Protein AF-A0A353M7I0-F1 (afdb_monomer_lite)

Sequence (257 aa):
MAKSFMKSRAAMRILASAVIVSSWLPSGAAWGVVIPPPGFFPLNQVAVPEPRPLYQYIKSKSAAIRLGKALFWEMQAGSDGIQACGSCHFSAGADNRLKNTLNPGGKAGDNVFGNNSIGAPGFAQFAPNYTLQPADFPFHERQEPVDLQSSLILRDTNDVVGSQGVRLSDFIDVVPGSRFDSVAPLPDPVFHVNGSSMRRVTGRNTPSVINAVFNFTNFWDGRANNNFNGVNPFGPLDQNARIWVNQAGTLVPAQIA

Foldseek 3Di:
DDDDDDDDDDDDDDDDDDDDPDDDDPPPPPPPPPPPDPPPDDPVPDDQDDDPPVCVPDVDPVVVVVVVVVQQPQLLVPQASPDHVCLALVDLGWRPFQFQFKDQLVVVVGQDFQDDPPPAATDPQGAGGDGDDPVCPPQWDFPDRVPPDPTDTNHHGPMEGFAFAAWDWAFDAQDPPDSHGDTGGDFDPRRDDPSHHDTDGDSYIGFHPVVVSVDQDRDPVQACHPADFPAGRNHVVPPPRWDWDDDPNDTDTDTDD

Radius of gyration: 30.82 Å; chains: 1; bounding box: 78×96×56 Å

Structure (mmCIF, N/CA/C/O backbone):
data_AF-A0A353M7I0-F1
#
_entry.id   AF-A0A353M7I0-F1
#
loop_
_atom_site.group_PDB
_atom_site.id
_atom_site.type_symbol
_atom_site.label_atom_id
_atom_site.label_alt_id
_atom_site.label_comp_id
_atom_site.label_asym_id
_atom_site.label_entity_id
_atom_site.label_seq_id
_atom_site.pdbx_PDB_ins_code
_atom_site.Cartn_x
_atom_site.Cartn_y
_atom_site.Cartn_z
_atom_site.occupancy
_atom_site.B_iso_or_equiv
_atom_site.auth_seq_id
_atom_site.auth_comp_id
_atom_site.auth_asym_id
_atom_site.auth_atom_id
_atom_site.pdbx_PDB_model_num
ATOM 1 N N . MET A 1 1 ? 44.976 78.291 -21.360 1.00 37.25 1 MET A N 1
ATOM 2 C CA . MET A 1 1 ? 44.245 79.548 -21.090 1.00 37.25 1 MET A CA 1
ATOM 3 C C . MET A 1 1 ? 42.805 79.338 -21.546 1.00 37.25 1 MET A C 1
ATOM 5 O O . MET A 1 1 ? 42.645 78.933 -22.685 1.00 37.25 1 MET A O 1
ATOM 9 N N . ALA A 1 2 ? 41.822 79.598 -20.667 1.00 36.00 2 ALA A N 1
ATOM 10 C CA . ALA A 1 2 ? 40.361 79.601 -20.907 1.00 36.00 2 ALA A CA 1
ATOM 11 C C . ALA A 1 2 ? 39.685 78.241 -21.230 1.00 36.00 2 ALA A C 1
ATOM 13 O O . ALA A 1 2 ? 40.232 77.454 -21.981 1.00 36.00 2 ALA A O 1
ATOM 14 N N . LYS A 1 3 ? 38.482 77.882 -20.753 1.00 32.56 3 LYS A N 1
ATOM 15 C CA . LYS A 1 3 ? 37.467 78.496 -19.869 1.00 32.56 3 LYS A CA 1
ATOM 16 C C . LYS A 1 3 ? 36.464 77.381 -19.469 1.00 32.56 3 LYS A C 1
ATOM 18 O O . LYS A 1 3 ? 36.049 76.621 -20.330 1.00 32.56 3 LYS A O 1
ATOM 23 N N . SER A 1 4 ? 36.105 77.331 -18.180 1.00 36.44 4 SER A N 1
ATOM 24 C CA . SER A 1 4 ? 34.742 77.286 -17.593 1.00 36.44 4 SER A CA 1
ATOM 25 C C . SER A 1 4 ? 33.588 76.640 -18.389 1.00 36.44 4 SER A C 1
ATOM 27 O O . SER A 1 4 ? 33.313 77.086 -19.493 1.00 36.44 4 SER A O 1
ATOM 29 N N . PHE A 1 5 ? 32.797 75.749 -17.766 1.00 34.94 5 PHE A N 1
ATOM 30 C CA . PHE A 1 5 ? 31.416 76.069 -17.351 1.00 34.94 5 PHE A CA 1
ATOM 31 C C . PHE A 1 5 ? 30.794 74.988 -16.442 1.00 34.94 5 PHE A C 1
ATOM 33 O O . PHE A 1 5 ? 31.009 73.790 -16.579 1.00 34.94 5 PHE A O 1
ATOM 40 N N . MET A 1 6 ? 30.021 75.494 -15.487 1.00 37.41 6 MET A N 1
ATOM 41 C CA . MET A 1 6 ? 29.353 74.877 -14.342 1.00 37.41 6 MET A CA 1
ATOM 42 C C . MET A 1 6 ? 27.860 74.644 -14.644 1.00 37.41 6 MET A C 1
ATOM 44 O O . MET A 1 6 ? 27.310 75.413 -15.426 1.00 37.41 6 MET A O 1
ATOM 48 N N . LYS A 1 7 ? 27.209 73.662 -13.987 1.00 35.72 7 LYS A N 1
ATOM 49 C CA . LYS A 1 7 ? 25.756 73.591 -13.641 1.00 35.72 7 LYS A CA 1
ATOM 50 C C . LYS A 1 7 ? 25.525 72.402 -12.672 1.00 35.72 7 LYS A C 1
ATOM 52 O O . LYS A 1 7 ? 25.722 71.260 -13.060 1.00 35.72 7 LYS A O 1
ATOM 57 N N . SER A 1 8 ? 25.487 72.628 -11.348 1.00 36.81 8 SER A N 1
ATOM 58 C CA . SER A 1 8 ? 24.307 72.862 -10.463 1.00 36.81 8 SER A CA 1
ATOM 59 C C . SER A 1 8 ? 23.431 71.609 -10.249 1.00 36.81 8 SER A C 1
ATOM 61 O O . SER A 1 8 ? 22.719 71.207 -11.158 1.00 36.81 8 SER A O 1
ATOM 63 N N . ARG A 1 9 ? 23.582 70.841 -9.156 1.00 42.50 9 ARG A N 1
ATOM 64 C CA . ARG A 1 9 ? 23.005 70.981 -7.788 1.00 42.50 9 ARG A CA 1
ATOM 65 C C . ARG A 1 9 ? 21.475 71.122 -7.715 1.00 42.50 9 ARG A C 1
ATOM 67 O O . ARG A 1 9 ? 20.953 72.191 -7.996 1.00 42.50 9 ARG A O 1
ATOM 74 N N . ALA A 1 10 ? 20.830 70.113 -7.126 1.00 35.44 10 ALA A N 1
ATOM 75 C CA . ALA A 1 10 ? 19.698 70.284 -6.214 1.00 35.44 10 ALA A CA 1
ATOM 76 C C . ALA A 1 10 ? 19.686 69.123 -5.201 1.00 35.44 10 ALA A C 1
ATOM 78 O O . ALA A 1 10 ? 19.403 67.981 -5.547 1.00 35.44 10 ALA A O 1
ATOM 79 N N . ALA A 1 11 ? 20.046 69.423 -3.953 1.00 39.69 11 ALA A N 1
ATOM 80 C CA . ALA A 1 11 ? 19.838 68.566 -2.793 1.00 39.69 11 ALA A CA 1
ATOM 81 C C . ALA A 1 11 ? 18.740 69.232 -1.961 1.00 39.69 11 ALA A C 1
ATOM 83 O O . ALA A 1 11 ? 18.914 70.377 -1.543 1.00 39.69 11 ALA A O 1
ATOM 84 N N . MET A 1 12 ? 17.619 68.545 -1.747 1.00 30.81 12 MET A N 1
ATOM 85 C CA . MET A 1 12 ? 16.514 69.056 -0.941 1.00 30.81 12 MET A CA 1
ATOM 86 C C . MET A 1 12 ? 16.502 68.323 0.400 1.00 30.81 12 MET A C 1
ATOM 88 O O . MET A 1 12 ? 16.205 67.135 0.476 1.00 30.81 12 MET A O 1
ATOM 92 N N . ARG A 1 13 ? 16.888 69.047 1.454 1.00 35.72 13 ARG A N 1
ATOM 93 C CA . ARG A 1 13 ? 16.692 68.671 2.856 1.00 35.72 13 ARG A CA 1
ATOM 94 C C . ARG A 1 13 ? 15.398 69.327 3.325 1.00 35.72 13 ARG A C 1
ATOM 96 O O . ARG A 1 13 ? 15.292 70.547 3.243 1.00 35.72 13 ARG A O 1
ATOM 103 N N . ILE A 1 14 ? 14.458 68.543 3.843 1.00 37.22 14 ILE A N 1
ATOM 104 C CA . ILE A 1 14 ? 13.322 69.054 4.615 1.00 37.22 14 ILE A CA 1
ATOM 105 C C . ILE A 1 14 ? 13.395 68.424 6.006 1.00 37.22 14 ILE A C 1
ATOM 107 O O . ILE A 1 14 ? 13.419 67.205 6.153 1.00 37.22 14 ILE A O 1
ATOM 111 N N . LEU A 1 15 ? 13.497 69.300 7.003 1.00 38.09 15 LEU A N 1
ATOM 112 C CA . LEU A 1 15 ? 13.389 69.025 8.431 1.00 38.09 15 LEU A CA 1
ATOM 113 C C . LEU A 1 15 ? 11.911 68.828 8.788 1.00 38.09 15 LEU A C 1
ATOM 115 O O . LEU A 1 15 ? 11.091 69.679 8.452 1.00 38.09 15 LEU A O 1
ATOM 119 N N . ALA A 1 16 ? 11.592 67.767 9.524 1.00 33.16 16 ALA A N 1
ATOM 120 C CA . ALA A 1 16 ? 10.346 67.668 10.274 1.00 33.16 16 ALA A CA 1
ATOM 121 C C . ALA A 1 16 ? 10.681 67.352 11.737 1.00 33.16 16 ALA A C 1
ATOM 123 O O . ALA A 1 16 ? 11.345 66.364 12.049 1.00 33.16 16 ALA A O 1
ATOM 124 N N . SER A 1 17 ? 10.272 68.269 12.604 1.00 35.59 17 SER A N 1
ATOM 125 C CA . SER A 1 17 ? 10.498 68.308 14.044 1.00 35.59 17 SER A CA 1
ATOM 126 C C . SER A 1 17 ? 9.792 67.155 14.763 1.00 35.59 17 SER A C 1
ATOM 128 O O . SER A 1 17 ? 8.591 66.963 14.592 1.00 35.59 17 SER A O 1
ATOM 130 N N . ALA A 1 18 ? 10.514 66.423 15.614 1.00 35.94 18 ALA A N 1
ATOM 131 C CA . ALA A 1 18 ? 9.932 65.440 16.523 1.00 35.94 18 ALA A CA 1
ATOM 132 C C . ALA A 1 18 ? 9.562 66.116 17.853 1.00 35.94 18 ALA A C 1
ATOM 134 O O . ALA A 1 18 ? 10.436 66.507 18.625 1.00 35.94 18 ALA A O 1
ATOM 135 N N . VAL A 1 19 ? 8.263 66.246 18.123 1.00 37.53 19 VAL A N 1
ATOM 136 C CA . VAL A 1 19 ? 7.739 66.514 19.468 1.00 37.53 19 VAL A CA 1
ATOM 137 C C . VAL A 1 19 ? 7.628 65.166 20.176 1.00 37.53 19 VAL A C 1
ATOM 139 O O . VAL A 1 19 ? 6.799 64.336 19.810 1.00 37.53 19 VAL A O 1
ATOM 142 N N . ILE A 1 20 ? 8.488 64.924 21.164 1.00 39.41 20 ILE A N 1
ATOM 143 C CA . ILE A 1 20 ? 8.418 63.736 22.019 1.00 39.41 20 ILE A CA 1
ATOM 144 C C . ILE A 1 20 ? 7.419 64.036 23.138 1.00 39.41 20 ILE A C 1
ATOM 146 O O . ILE A 1 20 ? 7.732 64.764 24.077 1.00 39.41 20 ILE A O 1
ATOM 150 N N . VAL A 1 21 ? 6.216 63.469 23.046 1.00 40.00 21 VAL A N 1
ATOM 151 C CA . VAL A 1 21 ? 5.325 63.314 24.201 1.00 40.00 21 VAL A CA 1
ATOM 152 C C . VAL A 1 21 ? 5.690 61.987 24.858 1.00 40.00 21 VAL A C 1
ATOM 154 O O . VAL A 1 21 ? 5.400 60.917 24.328 1.00 40.00 21 VAL A O 1
ATOM 157 N N . SER A 1 22 ? 6.385 62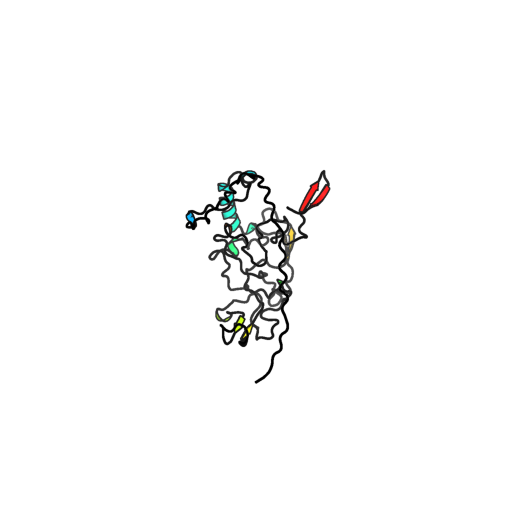.047 25.991 1.00 40.81 22 SER A N 1
ATOM 158 C CA . SER A 1 22 ? 6.755 60.881 26.793 1.00 40.81 22 SER A CA 1
ATOM 159 C C . SER A 1 22 ? 5.564 60.395 27.623 1.00 40.81 22 SER A C 1
ATOM 161 O O . SER A 1 22 ? 5.455 60.654 28.820 1.00 40.81 22 SER A O 1
ATOM 163 N N . SER A 1 23 ? 4.656 59.645 27.001 1.00 43.47 23 SER A N 1
ATOM 164 C CA . SER A 1 23 ? 3.742 58.788 27.756 1.00 43.47 23 SER A CA 1
ATOM 165 C C . SER A 1 23 ? 4.514 57.558 28.236 1.00 43.47 23 SER A C 1
ATOM 167 O O . SER A 1 23 ? 4.879 56.693 27.439 1.00 43.47 23 SER A O 1
ATOM 169 N N . TRP A 1 24 ? 4.784 57.504 29.540 1.00 44.84 24 TRP A N 1
ATOM 170 C CA . TRP A 1 24 ? 5.315 56.335 30.234 1.00 44.84 24 TRP A CA 1
ATOM 171 C C . TRP A 1 24 ? 4.352 55.152 30.067 1.00 44.84 24 TRP A C 1
ATOM 173 O O . TRP A 1 24 ? 3.367 55.032 30.790 1.00 44.84 24 TRP A O 1
ATOM 183 N N . LEU A 1 25 ? 4.637 54.270 29.113 1.00 45.75 25 LEU A N 1
ATOM 184 C CA . LEU A 1 25 ? 4.142 52.900 29.147 1.00 45.75 25 LEU A CA 1
ATOM 185 C C . LEU A 1 25 ? 5.098 52.127 30.062 1.00 45.75 25 LEU A C 1
ATOM 187 O O . LEU A 1 25 ? 6.295 52.096 29.760 1.00 45.75 25 LEU A O 1
ATOM 191 N N . PRO A 1 26 ? 4.640 51.537 31.181 1.00 44.44 26 PRO A N 1
ATOM 192 C CA . PRO A 1 26 ? 5.495 50.649 31.946 1.00 44.44 26 PRO A CA 1
ATOM 193 C C . PRO A 1 26 ? 5.936 49.531 31.008 1.00 44.44 26 PRO A C 1
ATOM 195 O O . PRO A 1 26 ? 5.113 48.882 30.360 1.00 44.44 26 PRO A O 1
ATOM 198 N N . SER A 1 27 ? 7.248 49.356 30.910 1.00 51.81 27 SER A N 1
ATOM 199 C CA . SER A 1 27 ? 7.908 48.273 30.202 1.00 51.81 27 SER A CA 1
ATOM 200 C C . SER A 1 27 ? 7.461 46.956 30.833 1.00 51.81 27 SER A C 1
ATOM 202 O O . SER A 1 27 ? 8.100 46.414 31.732 1.00 51.81 27 SER A O 1
ATOM 204 N N . GLY A 1 28 ? 6.317 46.448 30.381 1.00 47.09 28 GLY A N 1
ATOM 205 C CA . GLY A 1 28 ? 5.957 45.057 30.545 1.00 47.09 28 GLY A CA 1
ATOM 206 C C . GLY A 1 28 ? 7.020 44.271 29.806 1.00 47.09 28 GLY A C 1
ATOM 207 O O . GLY A 1 28 ? 7.015 44.218 28.578 1.00 47.09 28 GLY A O 1
ATOM 208 N N . ALA A 1 29 ? 7.981 43.732 30.550 1.00 49.56 29 ALA A N 1
ATOM 209 C CA . ALA A 1 29 ? 8.887 42.731 30.039 1.00 49.56 29 ALA A CA 1
ATOM 210 C C . ALA A 1 29 ? 8.016 41.588 29.511 1.00 49.56 29 ALA A C 1
ATOM 212 O O . ALA A 1 29 ? 7.496 40.777 30.277 1.00 49.56 29 ALA A O 1
ATOM 213 N N . ALA A 1 30 ? 7.812 41.552 28.197 1.00 49.75 30 ALA A N 1
ATOM 214 C CA . ALA A 1 30 ? 7.413 40.342 27.518 1.00 49.75 30 ALA A CA 1
ATOM 215 C C . ALA A 1 30 ? 8.603 39.394 27.669 1.00 49.75 30 ALA A C 1
ATOM 217 O O . ALA A 1 30 ? 9.508 39.363 26.837 1.00 49.75 30 ALA A O 1
ATOM 218 N N . TRP A 1 31 ? 8.638 38.670 28.787 1.00 50.06 31 TRP A N 1
ATOM 219 C CA . TRP A 1 31 ? 9.420 37.456 28.904 1.00 50.06 31 TRP A CA 1
ATOM 220 C C . TRP A 1 31 ? 8.818 36.506 27.876 1.00 50.06 31 TRP A C 1
ATOM 222 O O . TRP A 1 31 ? 7.890 35.754 28.167 1.00 50.06 31 TRP A O 1
ATOM 232 N N . GLY A 1 32 ? 9.294 36.597 26.633 1.00 47.50 32 GLY A N 1
ATOM 233 C CA . GLY A 1 32 ? 9.174 35.492 25.707 1.00 47.50 32 GLY A CA 1
ATOM 234 C C . GLY A 1 32 ? 9.760 34.309 26.452 1.00 47.50 32 GLY A C 1
ATOM 235 O O . GLY A 1 32 ? 10.950 34.314 26.767 1.00 47.50 32 GLY A O 1
ATOM 236 N N . VAL A 1 33 ? 8.907 33.363 26.844 1.00 47.22 33 VAL A N 1
ATOM 237 C CA . VAL A 1 33 ? 9.362 32.099 27.403 1.00 47.22 33 VAL A CA 1
ATOM 238 C C . VAL A 1 33 ? 10.263 31.518 26.328 1.00 47.22 33 VAL A C 1
ATOM 240 O O . VAL A 1 33 ? 9.787 31.054 25.294 1.00 47.22 33 VAL A O 1
ATOM 243 N N . VAL A 1 34 ? 11.574 31.615 26.538 1.00 51.72 34 VAL A N 1
ATOM 244 C CA . VAL A 1 34 ? 12.540 30.834 25.784 1.00 51.72 34 VAL A CA 1
ATOM 245 C C . VAL A 1 34 ? 12.242 29.411 26.215 1.00 51.72 34 VAL A C 1
ATOM 247 O O . VAL A 1 34 ? 12.711 28.968 27.259 1.00 51.72 34 VAL A O 1
ATOM 250 N N . ILE A 1 35 ? 11.359 28.733 25.482 1.00 54.12 35 ILE A N 1
ATOM 251 C CA . ILE A 1 35 ? 11.181 27.297 25.628 1.00 54.12 35 ILE A CA 1
ATOM 252 C C . ILE A 1 35 ? 12.532 26.738 25.184 1.00 54.12 35 ILE A C 1
ATOM 254 O O . ILE A 1 35 ? 12.865 26.884 24.002 1.00 54.12 35 ILE A O 1
ATOM 258 N N . PRO A 1 36 ? 13.362 26.205 26.101 1.00 55.69 36 PRO A N 1
ATOM 259 C CA . PRO A 1 36 ? 14.612 25.598 25.689 1.00 55.69 36 PRO A CA 1
ATOM 260 C C . PRO A 1 36 ? 14.271 24.539 24.637 1.00 55.69 36 PRO A C 1
ATOM 262 O O . PRO A 1 36 ? 13.246 23.860 24.789 1.00 55.69 36 PRO A O 1
ATOM 265 N N . PRO A 1 37 ? 15.066 24.413 23.558 1.00 61.00 37 PRO A N 1
ATOM 266 C CA . PRO A 1 37 ? 14.844 23.348 22.594 1.00 61.00 37 PRO A CA 1
ATOM 267 C C . PRO A 1 37 ? 14.702 22.037 23.376 1.00 61.00 37 PRO A C 1
ATOM 269 O O . PRO A 1 37 ? 15.471 21.833 24.325 1.00 61.00 37 PRO A O 1
ATOM 272 N N . PRO A 1 38 ? 13.697 21.197 23.059 1.00 66.88 38 PRO A N 1
ATOM 273 C CA . PRO A 1 38 ? 13.509 19.933 23.750 1.00 66.88 38 PRO A CA 1
ATOM 274 C C . PRO A 1 38 ? 14.857 19.226 23.838 1.00 66.88 38 PRO A C 1
ATOM 276 O O . PRO A 1 38 ? 15.535 19.072 22.822 1.00 66.88 38 PRO A O 1
ATOM 279 N N . GLY A 1 39 ? 15.281 18.874 25.053 1.00 68.38 39 GLY A N 1
ATOM 280 C CA . GLY A 1 39 ? 16.539 18.163 25.234 1.00 68.38 39 GLY A CA 1
ATOM 281 C C . GLY A 1 39 ? 16.549 16.920 24.345 1.00 68.38 39 GLY A C 1
ATOM 282 O O . GLY A 1 39 ? 15.541 16.217 24.247 1.00 68.38 39 GLY A O 1
ATOM 283 N N . PHE A 1 40 ? 17.669 16.654 23.675 1.00 74.69 40 PHE A N 1
ATOM 284 C CA . PHE A 1 40 ? 17.850 15.399 22.955 1.00 74.69 40 PHE A CA 1
ATOM 285 C C . PHE A 1 40 ? 17.995 14.276 23.984 1.00 74.69 40 PHE A C 1
ATOM 287 O O . PHE A 1 40 ? 19.089 13.991 24.466 1.00 74.69 40 PHE A O 1
ATOM 294 N N . PHE A 1 41 ? 16.874 13.671 24.364 1.00 83.38 41 PHE A N 1
ATOM 295 C CA . PHE A 1 41 ? 16.859 12.502 25.231 1.00 83.38 41 PHE A CA 1
ATOM 296 C C . PHE A 1 41 ? 16.947 11.226 24.388 1.00 83.38 41 PHE A C 1
ATOM 298 O O . PHE A 1 41 ? 16.377 11.172 23.293 1.00 83.38 41 PHE A O 1
ATOM 305 N N . PRO A 1 42 ? 17.630 10.175 24.876 1.00 86.75 42 PRO A N 1
ATOM 306 C CA . PRO A 1 42 ? 17.527 8.865 24.252 1.00 86.75 42 PRO A CA 1
ATOM 307 C C . PRO A 1 42 ? 16.062 8.410 24.262 1.00 86.75 42 PRO A C 1
ATOM 309 O O . PRO A 1 42 ? 15.304 8.725 25.178 1.00 86.75 42 PRO A O 1
ATOM 312 N N . LEU A 1 43 ? 15.652 7.655 23.241 1.00 84.19 43 LEU A N 1
ATOM 313 C CA . LEU A 1 43 ? 14.243 7.319 23.001 1.00 84.19 43 LEU A CA 1
ATOM 314 C C . LEU A 1 43 ? 13.551 6.639 24.197 1.00 84.19 43 LEU A C 1
ATOM 316 O O . LEU A 1 43 ? 12.362 6.838 24.416 1.00 84.19 43 LEU A O 1
ATOM 320 N N . ASN A 1 44 ? 14.292 5.878 25.006 1.00 86.75 44 ASN A N 1
ATOM 321 C CA . ASN A 1 44 ? 13.779 5.240 26.222 1.00 86.75 44 ASN A CA 1
ATOM 322 C C . ASN A 1 44 ? 13.414 6.225 27.350 1.00 86.75 44 ASN A C 1
ATOM 324 O O . ASN A 1 44 ? 12.773 5.819 28.316 1.00 86.75 44 ASN A O 1
ATOM 328 N N . GLN A 1 45 ? 13.831 7.487 27.246 1.00 89.12 45 GLN A N 1
ATOM 329 C CA . GLN A 1 45 ? 13.501 8.576 28.168 1.00 89.12 45 GLN A CA 1
ATOM 330 C C . GLN A 1 45 ? 12.463 9.545 27.582 1.00 89.12 45 GLN A C 1
ATOM 332 O O . GLN A 1 45 ? 11.983 10.430 28.289 1.00 89.12 45 GLN A O 1
ATOM 337 N N . VAL A 1 46 ? 12.088 9.388 26.308 1.00 86.31 46 VAL A N 1
ATOM 338 C CA . VAL A 1 46 ? 11.049 10.203 25.673 1.00 86.31 46 VAL A CA 1
ATOM 339 C C . VAL A 1 46 ? 9.680 9.619 26.017 1.00 86.31 46 VAL A C 1
ATOM 341 O O . VAL A 1 46 ? 9.392 8.455 25.738 1.00 86.31 46 VAL A O 1
ATOM 344 N N . ALA A 1 47 ? 8.811 10.434 26.617 1.00 87.62 47 ALA A N 1
ATOM 345 C CA . ALA A 1 47 ? 7.435 10.033 26.883 1.00 87.62 47 ALA A CA 1
ATOM 346 C C . ALA A 1 47 ? 6.686 9.779 25.564 1.00 87.62 47 ALA A C 1
ATOM 348 O O . ALA A 1 47 ? 6.729 10.598 24.647 1.00 87.62 47 ALA A O 1
ATOM 349 N N . VAL A 1 48 ? 5.972 8.655 25.481 1.00 88.25 48 VAL A N 1
ATOM 350 C CA . VAL A 1 48 ? 5.131 8.333 24.322 1.00 88.25 48 VAL A CA 1
ATOM 351 C C . VAL A 1 48 ? 3.934 9.293 24.288 1.00 88.25 48 VAL A C 1
ATOM 353 O O . VAL A 1 48 ? 3.199 9.347 25.278 1.00 88.25 48 VAL A O 1
ATOM 356 N N . PRO A 1 49 ? 3.705 10.032 23.186 1.00 87.50 49 PRO A N 1
ATOM 357 C CA . PRO A 1 49 ? 2.540 10.897 23.049 1.00 87.50 49 PRO A CA 1
ATOM 358 C C . PRO A 1 49 ? 1.229 10.115 23.196 1.00 87.50 49 PRO A C 1
ATOM 360 O O . PRO A 1 49 ? 1.059 9.046 22.612 1.00 87.50 49 PRO A O 1
ATOM 363 N N . GLU A 1 50 ? 0.286 10.668 23.957 1.00 86.56 50 GLU A N 1
ATOM 364 C CA . GLU A 1 50 ? -1.067 10.127 24.115 1.00 86.56 50 GLU A CA 1
ATOM 365 C C . GLU A 1 50 ? -2.098 11.119 23.564 1.00 86.56 50 GLU A C 1
ATOM 367 O O . GLU A 1 50 ? -1.969 12.325 23.808 1.00 86.56 50 GLU A O 1
ATOM 372 N N . PRO A 1 51 ? -3.148 10.649 22.864 1.00 81.69 51 PRO A N 1
ATOM 373 C CA . PRO A 1 51 ? -4.240 11.521 22.454 1.00 81.69 51 PRO A CA 1
ATOM 374 C C . PRO A 1 51 ? -4.995 12.037 23.690 1.00 81.69 51 PRO A C 1
ATOM 376 O O . PRO A 1 51 ? -5.165 11.329 24.681 1.00 81.69 51 PRO A O 1
ATOM 379 N N . ARG A 1 52 ? -5.487 13.276 23.662 1.00 80.44 52 ARG A N 1
ATOM 380 C CA . ARG A 1 52 ? -6.331 13.828 24.738 1.00 80.44 52 ARG A CA 1
ATOM 381 C C . ARG A 1 52 ? -7.785 13.919 24.253 1.00 80.44 52 ARG A C 1
ATOM 383 O O . ARG A 1 52 ? -7.971 14.375 23.129 1.00 80.44 52 ARG A O 1
ATOM 390 N N . PRO A 1 53 ? -8.801 13.545 25.060 1.00 85.88 53 PRO A N 1
ATOM 391 C CA . PRO A 1 53 ? -8.744 12.969 26.411 1.00 85.88 53 PRO A CA 1
ATOM 392 C C . PRO A 1 53 ? -8.847 11.422 26.411 1.00 85.88 53 PRO A C 1
ATOM 394 O O . PRO A 1 53 ? -9.920 10.875 26.653 1.00 85.88 53 PRO A O 1
ATOM 397 N N . LEU A 1 54 ? -7.742 10.688 26.189 1.00 85.81 54 LEU A N 1
ATOM 398 C CA . LEU A 1 54 ? -7.725 9.210 26.087 1.00 85.81 54 LEU A CA 1
ATOM 399 C C . LEU A 1 54 ? -8.562 8.483 27.157 1.00 85.81 54 LEU A C 1
ATOM 401 O O . LEU A 1 54 ? -9.330 7.579 26.833 1.00 85.81 54 LEU A O 1
ATOM 405 N N . TYR A 1 55 ? -8.442 8.887 28.424 1.00 90.00 55 TYR A N 1
ATOM 406 C CA . TYR A 1 55 ? -9.092 8.217 29.559 1.00 90.00 55 TYR A CA 1
ATOM 407 C C . TYR A 1 55 ? -10.604 8.457 29.666 1.00 90.00 55 TYR A C 1
ATOM 409 O O . TYR A 1 55 ? -11.264 7.792 30.459 1.00 90.00 55 TYR A O 1
ATOM 417 N N . GLN A 1 56 ? -11.170 9.349 28.849 1.00 91.94 56 GLN A N 1
ATOM 418 C CA . GLN A 1 56 ? -12.621 9.443 28.685 1.00 91.94 56 GLN A CA 1
ATOM 419 C C . GLN A 1 56 ? -13.178 8.221 27.939 1.00 91.94 56 GLN A C 1
ATOM 421 O O . GLN A 1 56 ? -14.303 7.800 28.195 1.00 91.94 56 GLN A O 1
ATOM 426 N N . TYR A 1 57 ? -12.383 7.641 27.036 1.00 88.88 57 TYR A N 1
ATOM 427 C CA . TYR A 1 57 ? -12.793 6.535 26.168 1.00 88.88 57 TYR A CA 1
ATOM 428 C C . TYR A 1 57 ? -12.157 5.200 26.573 1.00 88.88 57 TYR A C 1
ATOM 430 O O . TYR A 1 57 ? -12.744 4.139 26.371 1.00 88.88 57 TYR A O 1
ATOM 438 N N . ILE A 1 58 ? -10.961 5.235 27.170 1.00 92.50 58 ILE A N 1
ATOM 439 C CA . ILE A 1 58 ? -10.192 4.047 27.544 1.00 92.50 58 ILE A CA 1
ATOM 440 C C . ILE A 1 58 ? -10.148 3.896 29.065 1.00 92.50 58 ILE A C 1
ATOM 442 O O . ILE A 1 58 ? -9.367 4.548 29.754 1.00 92.50 58 ILE A O 1
ATOM 446 N N . LYS A 1 59 ? -10.942 2.949 29.582 1.00 94.06 59 LYS A N 1
ATOM 447 C CA . LYS A 1 59 ? -10.989 2.607 31.015 1.00 94.06 59 LYS A CA 1
ATOM 448 C C . LYS A 1 59 ? -9.676 2.017 31.541 1.00 94.06 59 LYS A C 1
ATOM 450 O O . LYS A 1 59 ? -9.296 2.267 32.678 1.00 94.06 59 LYS A O 1
ATOM 455 N N . SER A 1 60 ? -8.998 1.195 30.737 1.00 95.25 60 SER A N 1
ATOM 456 C CA . SER A 1 60 ? -7.734 0.553 31.109 1.00 95.25 60 SER A CA 1
ATOM 457 C C . SER A 1 60 ? -6.745 0.593 29.951 1.00 95.25 60 SER A C 1
ATOM 459 O O . SER A 1 60 ? -6.875 -0.142 28.970 1.00 95.25 60 SER A O 1
ATOM 461 N N . LYS A 1 61 ? -5.717 1.438 30.087 1.00 92.44 61 LYS A N 1
ATOM 462 C CA . LYS A 1 61 ? -4.639 1.557 29.098 1.00 92.44 61 LYS A CA 1
ATOM 463 C C . LYS A 1 61 ? -3.872 0.243 28.931 1.00 92.44 61 LYS A C 1
ATOM 465 O O . LYS A 1 61 ? -3.534 -0.135 27.814 1.00 92.44 61 LYS A O 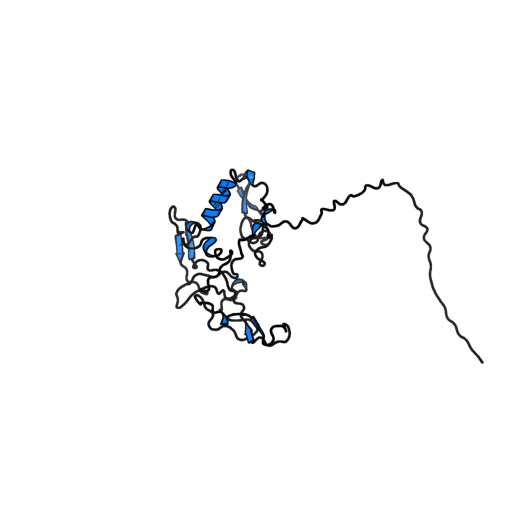1
ATOM 470 N N . SER A 1 62 ? -3.624 -0.484 30.019 1.00 95.44 62 SER A N 1
ATOM 471 C CA . SER A 1 62 ? -2.917 -1.769 29.962 1.00 95.44 62 SER A CA 1
ATOM 472 C C . SER A 1 62 ? -3.715 -2.830 29.197 1.00 95.44 62 SER A C 1
ATOM 474 O O . SER A 1 62 ? -3.136 -3.564 28.394 1.00 95.44 62 SER A O 1
ATOM 476 N N . ALA A 1 63 ? -5.039 -2.877 29.381 1.00 96.56 63 ALA A N 1
ATOM 477 C CA . ALA A 1 63 ? -5.910 -3.749 28.598 1.00 96.56 63 ALA A CA 1
ATOM 478 C C . ALA A 1 63 ? -5.934 -3.342 27.117 1.00 96.56 63 ALA A C 1
ATOM 480 O O . ALA A 1 63 ? -5.779 -4.205 26.257 1.00 96.56 63 ALA A O 1
ATOM 481 N N . ALA A 1 64 ? -6.034 -2.042 26.818 1.00 94.75 64 ALA A N 1
ATOM 482 C CA . ALA A 1 64 ? -5.998 -1.532 25.446 1.00 94.75 64 ALA A CA 1
ATOM 483 C C . ALA A 1 64 ? -4.682 -1.876 24.726 1.00 94.75 64 ALA A C 1
ATOM 485 O O . ALA A 1 64 ? -4.708 -2.318 23.581 1.00 94.75 64 ALA A O 1
ATOM 486 N N . ILE A 1 65 ? -3.534 -1.766 25.407 1.00 93.50 65 ILE A N 1
ATOM 487 C CA . ILE A 1 65 ? -2.233 -2.174 24.851 1.00 93.50 65 ILE A CA 1
ATOM 488 C C . ILE A 1 65 ? -2.218 -3.673 24.532 1.00 93.50 65 ILE A C 1
ATOM 490 O O . ILE A 1 65 ? -1.748 -4.072 23.468 1.00 93.50 65 ILE A O 1
ATOM 494 N N . ARG A 1 66 ? -2.716 -4.518 25.444 1.00 96.88 66 ARG A N 1
ATOM 495 C CA . ARG A 1 66 ? -2.781 -5.972 25.220 1.00 96.88 66 ARG A CA 1
ATOM 496 C C . ARG A 1 66 ? -3.686 -6.317 24.040 1.00 96.88 66 ARG A C 1
ATOM 498 O O . ARG A 1 66 ? -3.289 -7.119 23.202 1.00 96.88 66 ARG A O 1
ATOM 505 N N . LEU A 1 67 ? -4.855 -5.684 23.963 1.00 95.88 67 LEU A N 1
ATOM 506 C CA . LEU A 1 67 ? -5.791 -5.857 22.857 1.00 95.88 67 LEU A CA 1
ATOM 507 C C . LEU A 1 67 ? -5.170 -5.413 21.529 1.00 95.88 67 LEU A C 1
ATOM 509 O O . LEU A 1 67 ? -5.206 -6.169 20.569 1.00 95.88 67 LEU A O 1
ATOM 513 N N . GLY A 1 68 ? -4.531 -4.241 21.484 1.00 94.38 68 GLY A N 1
ATOM 514 C CA . GLY A 1 68 ? -3.868 -3.743 20.278 1.00 94.38 68 GLY A CA 1
ATOM 515 C C . GLY A 1 68 ? -2.770 -4.681 19.773 1.00 94.38 68 GLY A C 1
ATOM 516 O O . GLY A 1 68 ? -2.685 -4.937 18.576 1.00 94.38 68 GLY A O 1
ATOM 517 N N . LYS A 1 69 ? -1.974 -5.268 20.679 1.00 94.31 69 LYS A N 1
ATOM 518 C CA . LYS A 1 69 ? -0.969 -6.283 20.318 1.00 94.31 69 LYS A CA 1
ATOM 519 C C . LYS A 1 69 ? -1.590 -7.549 19.725 1.00 94.31 69 LYS A C 1
ATOM 521 O O . LYS A 1 69 ? -1.002 -8.116 18.812 1.00 94.31 69 LYS A O 1
ATOM 526 N N . ALA A 1 70 ? -2.743 -7.983 20.236 1.00 95.31 70 ALA A N 1
ATOM 527 C CA . ALA A 1 70 ? -3.466 -9.126 19.684 1.00 95.31 70 ALA A CA 1
ATOM 528 C C . ALA A 1 70 ? -4.039 -8.795 18.295 1.00 95.31 70 ALA A C 1
ATOM 530 O O . ALA A 1 70 ? -3.746 -9.495 17.331 1.00 95.31 70 ALA A O 1
ATOM 531 N N . LEU A 1 71 ? -4.759 -7.673 18.176 1.00 95.44 71 LEU A N 1
ATOM 532 C CA . LEU A 1 71 ? -5.369 -7.224 16.920 1.00 95.44 71 LEU A CA 1
ATOM 533 C C . LEU A 1 71 ? -4.346 -6.978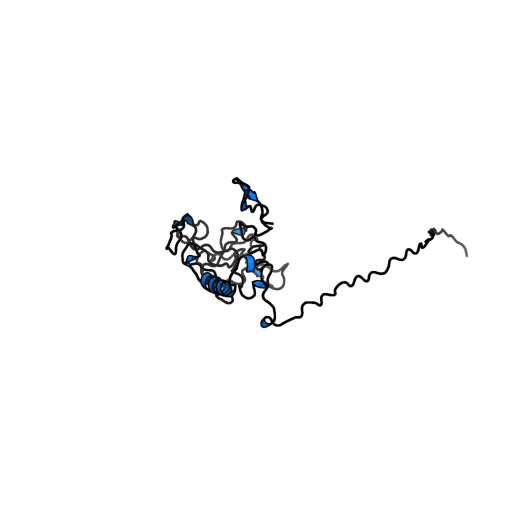 15.807 1.00 95.44 71 LEU A C 1
ATOM 535 O O . LEU A 1 71 ? -4.659 -7.177 14.640 1.00 95.44 71 LEU A O 1
ATOM 539 N N . PHE A 1 72 ? -3.113 -6.591 16.147 1.00 94.31 72 PHE A N 1
ATOM 540 C CA . PHE A 1 72 ? -2.058 -6.375 15.155 1.00 94.31 72 PHE A CA 1
ATOM 541 C C . PHE A 1 72 ? -1.781 -7.618 14.292 1.00 94.31 72 PHE A C 1
ATOM 543 O O . PHE A 1 72 ? -1.412 -7.485 13.126 1.00 94.31 72 PHE A O 1
ATOM 550 N N . TRP A 1 73 ? -1.981 -8.815 14.841 1.00 94.19 73 TRP A N 1
ATOM 551 C CA . TRP A 1 73 ? -1.756 -10.087 14.150 1.00 94.19 73 TRP A CA 1
ATOM 552 C C . TRP A 1 73 ? -3.054 -10.840 13.836 1.00 94.19 73 TRP A C 1
ATOM 554 O O . TRP A 1 73 ? -2.998 -11.963 13.339 1.00 94.19 73 TRP A O 1
ATOM 564 N N . GLU A 1 74 ? -4.214 -10.245 14.115 1.00 95.06 74 GLU A N 1
ATOM 565 C CA . GLU A 1 74 ? -5.502 -10.915 13.957 1.00 95.06 74 GLU A CA 1
ATOM 566 C C . GLU A 1 74 ? -5.976 -10.853 12.503 1.00 95.06 74 GLU A C 1
ATOM 568 O O . GLU A 1 74 ? -6.382 -9.803 12.006 1.00 95.06 74 GLU A O 1
ATOM 573 N N . MET A 1 75 ? -5.944 -11.995 11.817 1.00 93.44 75 MET A N 1
ATOM 574 C CA . MET A 1 75 ? -6.387 -12.098 10.424 1.00 93.44 75 MET A CA 1
ATOM 575 C C . MET A 1 75 ? -7.911 -12.048 10.285 1.00 93.44 75 MET A C 1
ATOM 577 O O . MET A 1 75 ? -8.396 -11.697 9.216 1.00 93.44 75 MET A O 1
ATOM 581 N N . GLN A 1 76 ? -8.668 -12.351 11.348 1.00 91.19 76 GLN A N 1
ATOM 582 C CA . GLN A 1 76 ? -10.134 -12.230 11.357 1.00 91.19 76 GLN A CA 1
ATOM 583 C C . GLN A 1 76 ? -10.618 -10.778 11.295 1.00 91.19 76 GLN A C 1
ATOM 585 O O . GLN A 1 76 ? -11.784 -10.538 11.008 1.00 91.19 76 GLN A O 1
ATOM 590 N N . ALA A 1 77 ? -9.742 -9.806 11.565 1.00 86.81 77 ALA A N 1
ATOM 591 C CA . ALA A 1 77 ? -10.058 -8.395 11.367 1.00 86.81 77 ALA A CA 1
ATOM 592 C C . ALA A 1 77 ? -10.001 -7.979 9.882 1.00 86.81 77 ALA A C 1
ATOM 594 O O . ALA A 1 77 ? -10.447 -6.885 9.541 1.00 86.81 77 ALA A O 1
ATOM 595 N N . GLY A 1 78 ? -9.431 -8.816 9.007 1.00 86.06 78 GLY A N 1
ATOM 596 C CA . GLY A 1 78 ? -9.428 -8.622 7.561 1.00 86.06 78 GLY A CA 1
ATOM 597 C C . GLY A 1 78 ? -10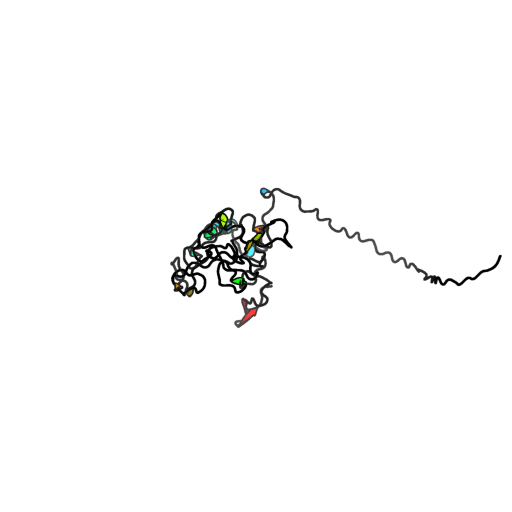.514 -9.451 6.874 1.00 86.06 78 GLY A C 1
ATOM 598 O O . GLY A 1 78 ? -10.772 -10.589 7.257 1.00 86.06 78 GLY A O 1
ATOM 599 N N . SER A 1 79 ? -11.092 -8.919 5.796 1.00 89.00 79 SER A N 1
ATOM 600 C CA . SER A 1 79 ? -12.214 -9.551 5.082 1.00 89.00 79 SER A CA 1
ATOM 601 C C . SER A 1 79 ? -11.915 -10.937 4.508 1.00 89.00 79 SER A C 1
ATOM 603 O O . SER A 1 79 ? -12.822 -11.743 4.317 1.00 89.00 79 SER A O 1
ATOM 605 N N . ASP A 1 80 ? -10.648 -11.232 4.207 1.00 91.56 80 ASP A N 1
ATOM 606 C CA . ASP A 1 80 ? -10.239 -12.488 3.576 1.00 91.56 80 ASP A CA 1
ATOM 607 C C . ASP A 1 80 ? -9.665 -13.516 4.558 1.00 91.56 80 ASP A C 1
ATOM 609 O O . ASP A 1 80 ? -9.227 -14.584 4.125 1.00 91.56 80 ASP A O 1
ATOM 613 N N . GLY A 1 81 ? -9.624 -13.207 5.858 1.00 91.94 81 GLY A N 1
ATOM 614 C CA . GLY A 1 81 ? -9.061 -14.092 6.873 1.00 91.94 81 GLY A CA 1
ATOM 615 C C . GLY A 1 81 ? -7.581 -14.428 6.661 1.00 91.94 81 GLY A C 1
ATOM 616 O O . GLY A 1 81 ? -7.142 -15.479 7.137 1.00 91.94 81 GLY A O 1
ATOM 617 N N . ILE A 1 82 ? -6.832 -13.616 5.899 1.00 92.12 82 ILE A N 1
ATOM 618 C CA . ILE A 1 82 ? -5.405 -13.813 5.577 1.00 92.12 82 ILE A CA 1
ATOM 619 C C . ILE A 1 82 ? -4.576 -12.557 5.882 1.00 92.12 82 ILE A C 1
ATOM 621 O O . ILE A 1 82 ? -3.436 -12.667 6.343 1.00 92.12 82 ILE A O 1
ATOM 625 N N . GLN A 1 83 ? -5.091 -11.359 5.591 1.00 90.94 83 GLN A N 1
ATOM 626 C CA . GLN A 1 83 ? -4.367 -10.117 5.873 1.00 90.94 83 GLN A CA 1
ATOM 627 C C . GLN A 1 83 ? -4.643 -9.623 7.298 1.00 90.94 83 GLN A C 1
ATOM 629 O O . GLN A 1 83 ? -5.788 -9.467 7.702 1.00 90.94 83 GLN A O 1
ATOM 634 N N . ALA A 1 84 ? -3.573 -9.322 8.026 1.00 93.25 84 ALA A N 1
ATOM 635 C CA . ALA A 1 84 ? -3.570 -8.564 9.273 1.00 93.25 84 ALA A CA 1
ATOM 636 C C . ALA A 1 84 ? -2.591 -7.385 9.135 1.00 93.25 84 ALA A C 1
ATOM 638 O O . ALA A 1 84 ? -1.816 -7.329 8.174 1.00 93.25 84 ALA A O 1
ATOM 639 N N . CYS A 1 85 ? -2.546 -6.477 10.116 1.00 92.62 85 CYS A N 1
ATOM 640 C CA . CYS A 1 85 ? -1.541 -5.404 10.136 1.00 92.62 85 CYS A CA 1
ATOM 641 C C . CYS A 1 85 ? -0.120 -5.991 10.035 1.00 92.62 85 CYS A C 1
ATOM 643 O O . CYS A 1 85 ? 0.695 -5.578 9.206 1.00 92.62 85 CYS A O 1
ATOM 645 N N . GLY A 1 86 ? 0.146 -7.035 10.821 1.00 93.19 86 GLY A N 1
ATOM 646 C CA . GLY A 1 86 ? 1.415 -7.748 10.834 1.00 93.19 86 GLY A CA 1
ATOM 647 C C . GLY A 1 86 ? 1.750 -8.479 9.533 1.00 93.19 86 GLY A C 1
ATOM 648 O O . GLY A 1 86 ? 2.925 -8.699 9.276 1.00 93.19 86 GLY A O 1
ATOM 649 N N . SER A 1 87 ? 0.787 -8.784 8.654 1.00 93.12 87 SER A N 1
ATOM 650 C CA . SER A 1 87 ? 1.077 -9.453 7.372 1.00 93.12 87 SER A CA 1
ATOM 651 C C . SER A 1 87 ? 1.950 -8.604 6.442 1.00 93.12 87 SER A C 1
ATOM 653 O O . SER A 1 87 ? 2.681 -9.152 5.619 1.00 93.12 87 SER A O 1
ATOM 655 N N . CYS A 1 88 ? 1.885 -7.275 6.578 1.00 94.00 88 CYS A N 1
ATOM 656 C CA . CYS A 1 88 ? 2.746 -6.346 5.845 1.00 94.00 88 CYS A CA 1
ATOM 657 C C . CYS A 1 88 ? 3.801 -5.702 6.758 1.00 94.00 88 CYS A C 1
ATOM 659 O O . CYS A 1 88 ? 4.907 -5.445 6.310 1.00 94.00 88 CYS A O 1
ATOM 661 N N . HIS A 1 89 ? 3.503 -5.464 8.038 1.00 93.25 89 HIS A N 1
ATOM 662 C CA . HIS A 1 89 ? 4.386 -4.735 8.960 1.00 93.25 89 HIS A CA 1
ATOM 663 C C . HIS A 1 89 ? 5.271 -5.638 9.846 1.00 93.25 89 HIS A C 1
ATOM 665 O O . HIS A 1 89 ? 5.477 -5.341 11.024 1.00 93.25 89 HIS A O 1
ATOM 671 N N . PHE A 1 90 ? 5.795 -6.752 9.327 1.00 89.38 90 PHE A N 1
ATOM 672 C CA . PHE A 1 90 ? 6.526 -7.735 10.146 1.00 89.38 90 PHE A CA 1
ATOM 673 C C . PHE A 1 90 ? 8.049 -7.560 10.154 1.00 89.38 90 PHE A C 1
ATOM 675 O O . PHE A 1 90 ? 8.688 -7.855 11.163 1.00 89.38 90 PHE A O 1
ATOM 682 N N . SER A 1 91 ? 8.655 -7.080 9.065 1.00 88.25 91 SER A N 1
ATOM 683 C CA . SER A 1 91 ? 10.114 -6.992 8.943 1.00 88.25 91 SER A CA 1
ATOM 684 C C . SER A 1 91 ? 10.579 -5.566 9.198 1.00 88.25 91 SER A C 1
ATOM 686 O O . SER A 1 91 ? 10.470 -4.710 8.324 1.00 88.25 91 SER A O 1
ATOM 688 N N . ALA A 1 92 ? 11.063 -5.288 10.413 1.00 85.88 92 ALA A N 1
ATOM 689 C CA . ALA A 1 92 ? 11.349 -3.920 10.871 1.00 85.88 92 ALA A CA 1
ATOM 690 C C . ALA A 1 92 ? 10.156 -2.959 10.658 1.00 85.88 92 ALA A C 1
ATOM 692 O O . ALA A 1 92 ? 10.322 -1.759 10.440 1.00 85.88 92 ALA A O 1
ATOM 693 N N . GLY A 1 93 ? 8.933 -3.499 10.709 1.00 85.88 93 GLY A N 1
ATOM 694 C CA . GLY A 1 93 ? 7.698 -2.761 10.470 1.00 85.88 93 GLY A CA 1
ATOM 695 C C . GLY A 1 93 ? 7.342 -2.523 9.000 1.00 85.88 93 GLY A C 1
ATOM 696 O O . GLY A 1 93 ? 6.337 -1.862 8.771 1.00 85.88 93 GLY A O 1
ATOM 697 N N . ALA A 1 94 ? 8.108 -3.036 8.035 1.00 90.00 94 ALA A N 1
ATOM 698 C CA . ALA A 1 94 ? 7.867 -2.892 6.599 1.00 90.00 94 ALA A CA 1
ATOM 699 C C . ALA A 1 94 ? 7.689 -4.256 5.908 1.00 90.00 94 ALA A C 1
ATOM 701 O O . ALA A 1 94 ? 7.946 -5.314 6.498 1.00 90.00 94 ALA A O 1
ATOM 702 N N . ASP A 1 95 ? 7.254 -4.214 4.648 1.00 94.38 95 ASP A N 1
ATOM 703 C CA . ASP A 1 95 ? 6.951 -5.402 3.858 1.00 94.38 95 ASP A CA 1
ATOM 704 C C . ASP A 1 95 ? 8.143 -5.769 2.975 1.00 94.38 95 ASP A C 1
ATOM 706 O O . ASP A 1 95 ? 8.440 -5.085 1.996 1.00 94.38 95 ASP A O 1
ATOM 710 N N . ASN A 1 96 ? 8.834 -6.852 3.328 1.00 93.12 96 ASN A N 1
ATOM 711 C CA . ASN A 1 96 ? 10.016 -7.332 2.611 1.00 93.12 96 ASN A CA 1
ATOM 712 C C . ASN A 1 96 ? 9.707 -8.462 1.611 1.00 93.12 96 ASN A C 1
ATOM 714 O O . ASN A 1 96 ? 10.626 -9.115 1.111 1.00 93.12 96 ASN A O 1
ATOM 718 N N . ARG A 1 97 ? 8.424 -8.734 1.332 1.00 95.12 97 ARG A N 1
ATOM 719 C CA . ARG A 1 97 ? 8.041 -9.750 0.347 1.00 95.12 97 ARG A CA 1
ATOM 720 C C . ARG A 1 97 ? 8.463 -9.297 -1.053 1.00 95.12 97 ARG A C 1
ATOM 722 O O . ARG A 1 97 ? 8.359 -8.129 -1.406 1.00 95.12 97 ARG A O 1
ATOM 729 N N . LEU A 1 98 ? 8.911 -10.249 -1.870 1.00 96.06 98 LEU A N 1
ATOM 730 C CA . LEU A 1 98 ? 9.413 -9.978 -3.228 1.00 96.06 98 LEU A CA 1
ATOM 731 C C . LEU A 1 98 ? 8.430 -10.371 -4.330 1.00 96.06 98 LEU A C 1
ATOM 733 O O . LEU A 1 98 ? 8.555 -9.925 -5.466 1.00 96.06 98 LEU A O 1
ATOM 737 N N . LYS A 1 99 ? 7.481 -11.251 -4.010 1.00 97.12 99 LYS A N 1
ATOM 738 C CA . LYS A 1 99 ? 6.531 -11.793 -4.977 1.00 97.12 99 LYS A CA 1
ATOM 739 C C . LYS A 1 99 ? 5.229 -11.017 -4.937 1.00 97.12 99 LYS A C 1
ATOM 741 O O . LYS A 1 99 ? 4.704 -10.777 -3.851 1.00 97.12 99 LYS A O 1
ATOM 746 N N . ASN A 1 100 ? 4.681 -10.706 -6.108 1.00 96.94 100 ASN A N 1
ATOM 747 C CA . ASN A 1 100 ? 3.424 -9.976 -6.253 1.00 96.94 100 ASN A CA 1
ATOM 748 C C . ASN A 1 100 ? 3.435 -8.642 -5.487 1.00 96.94 100 ASN A C 1
ATOM 750 O O . ASN A 1 100 ? 2.526 -8.371 -4.707 1.00 96.94 100 ASN A O 1
ATOM 754 N N . THR A 1 101 ? 4.489 -7.847 -5.651 1.00 96.81 101 THR A N 1
ATOM 755 C CA . THR A 1 101 ? 4.655 -6.561 -4.956 1.00 96.81 101 THR A CA 1
ATOM 756 C C . THR A 1 101 ? 4.778 -5.374 -5.902 1.00 96.81 101 THR A C 1
ATOM 758 O O . THR A 1 101 ? 5.063 -4.281 -5.443 1.00 96.81 101 THR A O 1
ATOM 761 N N . LEU A 1 102 ? 4.506 -5.533 -7.197 1.00 97.69 102 LEU A N 1
ATOM 762 C CA . LEU A 1 102 ? 4.474 -4.424 -8.154 1.00 97.69 102 LEU A CA 1
ATOM 763 C C . LEU A 1 102 ? 3.070 -3.817 -8.270 1.00 97.69 102 LEU A C 1
ATOM 765 O O . LEU A 1 102 ? 2.077 -4.544 -8.288 1.00 97.69 102 LEU A O 1
ATOM 769 N N . ASN A 1 103 ? 2.993 -2.492 -8.366 1.00 97.38 103 ASN A N 1
ATOM 770 C CA . ASN A 1 103 ? 1.794 -1.730 -8.715 1.00 97.38 103 ASN A CA 1
ATOM 771 C C . ASN A 1 103 ? 2.125 -0.821 -9.913 1.00 97.38 103 ASN A C 1
ATOM 773 O O . ASN A 1 103 ? 3.088 -0.067 -9.789 1.00 97.38 103 ASN A O 1
ATOM 777 N N . PRO A 1 104 ? 1.328 -0.817 -10.998 1.00 96.50 104 PRO A N 1
ATOM 778 C CA . PRO A 1 104 ? 1.653 -0.135 -12.257 1.00 96.50 104 PRO A CA 1
ATOM 779 C C . PRO A 1 104 ? 1.416 1.384 -12.219 1.00 96.50 104 PRO A C 1
ATOM 781 O O . PRO A 1 104 ? 1.071 2.003 -13.212 1.00 96.50 104 PRO A O 1
ATOM 784 N N . GLY A 1 105 ? 1.464 2.005 -11.038 1.00 90.44 105 GLY A N 1
ATOM 785 C CA . GLY A 1 105 ? 1.140 3.423 -10.899 1.00 90.44 105 GLY A CA 1
ATOM 786 C C . GLY A 1 105 ? -0.360 3.733 -10.988 1.00 90.44 105 GLY A C 1
ATOM 787 O O . GLY A 1 105 ? -0.727 4.856 -11.325 1.00 90.44 105 GLY A O 1
ATOM 788 N N . GLY A 1 106 ? -1.243 2.807 -10.591 1.00 86.69 106 GLY A N 1
ATOM 789 C CA . GLY A 1 106 ? -2.710 2.960 -10.696 1.00 86.69 106 GLY A CA 1
ATOM 790 C C . GLY A 1 106 ? -3.298 4.223 -10.057 1.00 86.69 106 GLY A C 1
ATOM 791 O O . GLY A 1 106 ? -4.350 4.701 -10.471 1.00 86.69 106 GLY A O 1
ATOM 792 N N . LYS A 1 107 ? -2.601 4.835 -9.090 1.00 83.00 107 LYS A N 1
ATOM 793 C CA . LYS A 1 107 ? -2.989 6.147 -8.537 1.00 83.00 107 LYS A CA 1
ATOM 794 C C . LYS A 1 107 ? -2.890 7.294 -9.549 1.00 83.00 107 LYS A C 1
ATOM 796 O O . LYS A 1 107 ? -3.616 8.271 -9.412 1.00 83.00 107 LYS A O 1
ATOM 801 N N . ALA A 1 108 ? -1.991 7.182 -10.521 1.00 86.50 108 ALA A N 1
ATOM 802 C CA . ALA A 1 108 ? -1.821 8.113 -11.630 1.00 86.50 108 ALA A CA 1
ATOM 803 C C . ALA A 1 108 ? -2.661 7.720 -12.863 1.00 86.50 108 ALA A C 1
ATOM 805 O O . ALA A 1 108 ? -2.542 8.355 -13.905 1.00 86.50 108 ALA A O 1
ATOM 806 N N . GLY A 1 109 ? -3.516 6.695 -12.746 1.00 90.94 109 GLY A N 1
ATOM 807 C CA . GLY A 1 109 ? -4.359 6.206 -13.839 1.00 90.94 109 GLY A CA 1
ATOM 808 C C . GLY A 1 109 ? -3.674 5.212 -14.778 1.00 90.94 109 GLY A C 1
ATOM 809 O O . GLY A 1 109 ? -4.273 4.844 -15.785 1.00 90.94 109 GLY A O 1
ATOM 810 N N . ASP A 1 110 ? -2.459 4.766 -14.456 1.00 94.94 110 ASP A N 1
ATOM 811 C CA . ASP A 1 110 ? -1.740 3.774 -15.251 1.00 94.94 110 ASP A CA 1
ATOM 812 C C . ASP A 1 110 ? -2.024 2.344 -14.773 1.00 94.94 110 ASP A C 1
ATOM 814 O O . ASP A 1 110 ? -2.056 2.045 -13.580 1.00 94.94 110 ASP A O 1
ATOM 818 N N . ASN A 1 111 ? -2.287 1.461 -15.728 1.00 95.50 111 ASN A N 1
ATOM 819 C CA . ASN A 1 111 ? -2.660 0.068 -15.504 1.00 95.50 111 ASN A CA 1
ATOM 820 C C . ASN A 1 111 ? -1.740 -0.902 -16.258 1.00 95.50 111 ASN A C 1
ATOM 822 O O . ASN A 1 111 ? -2.007 -2.104 -16.279 1.00 95.50 111 ASN A O 1
ATOM 826 N N . VAL A 1 112 ? -0.687 -0.395 -16.902 1.00 96.44 112 VAL A N 1
ATOM 827 C CA . VAL A 1 112 ? 0.293 -1.193 -17.638 1.00 96.44 112 VAL A CA 1
ATOM 828 C C . VAL A 1 112 ? 1.532 -1.344 -16.765 1.00 96.44 112 VAL A C 1
ATOM 830 O O . VAL A 1 112 ? 2.018 -0.372 -16.220 1.00 96.44 112 VAL A O 1
ATOM 833 N N . PHE A 1 113 ? 2.031 -2.565 -16.598 1.00 97.69 113 PHE A N 1
ATOM 834 C CA . PHE A 1 113 ? 3.214 -2.809 -15.771 1.00 97.69 113 PHE A CA 1
ATOM 835 C C . PHE A 1 113 ? 4.505 -2.543 -16.542 1.00 97.69 113 PHE A C 1
ATOM 837 O O . PHE A 1 113 ? 4.616 -2.882 -17.724 1.00 97.69 113 PHE A O 1
ATOM 844 N N . GLY A 1 114 ? 5.498 -1.995 -15.843 1.00 97.06 114 GLY A N 1
ATOM 845 C CA . GLY A 1 114 ? 6.866 -1.842 -16.331 1.00 97.06 114 GLY A CA 1
ATOM 846 C C . GLY A 1 114 ? 7.032 -0.803 -17.436 1.00 97.06 114 GLY A C 1
ATOM 847 O O . GLY A 1 114 ? 8.102 -0.728 -18.039 1.00 97.06 114 GLY A O 1
ATOM 848 N N . ASN A 1 115 ? 6.004 -0.015 -17.739 1.00 95.88 115 ASN A N 1
ATOM 849 C CA . ASN A 1 115 ? 6.085 1.078 -18.700 1.00 95.88 115 ASN A CA 1
ATOM 850 C C . ASN A 1 115 ? 6.559 2.370 -18.011 1.00 95.88 115 ASN A C 1
ATOM 852 O O . ASN A 1 115 ? 6.821 2.423 -16.809 1.00 95.88 115 ASN A O 1
ATOM 856 N N . ASN A 1 116 ? 6.703 3.419 -18.814 1.00 94.00 116 ASN A N 1
ATOM 857 C CA . ASN A 1 116 ? 6.900 4.786 -18.360 1.00 94.00 116 ASN A CA 1
ATOM 858 C C . ASN A 1 116 ? 6.315 5.757 -19.394 1.00 94.00 116 ASN A C 1
ATOM 860 O O . ASN A 1 116 ? 6.049 5.389 -20.539 1.00 94.00 116 ASN A O 1
ATOM 864 N N . SER A 1 117 ? 6.141 7.017 -18.995 1.00 91.81 117 SER A N 1
ATOM 865 C CA . SER A 1 117 ? 5.653 8.092 -19.877 1.00 91.81 117 SER A CA 1
ATOM 866 C C . SER A 1 117 ? 6.774 8.932 -20.505 1.00 91.81 117 SER A C 1
ATOM 868 O O . SER A 1 117 ? 6.490 9.939 -21.148 1.00 91.81 117 SER A O 1
ATOM 870 N N . ILE A 1 118 ? 8.043 8.563 -20.300 1.00 91.06 118 ILE A N 1
ATOM 871 C CA . ILE A 1 118 ? 9.207 9.390 -20.664 1.00 91.06 118 ILE A CA 1
ATOM 872 C C . ILE A 1 118 ? 10.017 8.832 -21.844 1.00 91.06 118 ILE A C 1
ATOM 874 O O . ILE A 1 118 ? 10.985 9.455 -22.270 1.00 91.06 118 ILE A O 1
ATOM 878 N N . GLY A 1 119 ? 9.622 7.677 -22.388 1.00 88.50 119 GLY A N 1
ATOM 879 C CA . GLY A 1 119 ? 10.222 7.079 -23.584 1.00 88.50 119 GLY A CA 1
ATOM 880 C C . GLY A 1 119 ? 11.546 6.345 -23.351 1.00 88.50 119 GLY A C 1
ATOM 881 O O . GLY A 1 119 ? 12.205 5.975 -24.321 1.00 88.50 119 GLY A O 1
ATOM 882 N N . ALA A 1 120 ? 11.940 6.117 -22.097 1.00 94.94 120 ALA A N 1
ATOM 883 C CA . ALA A 1 120 ? 13.084 5.270 -21.768 1.00 94.94 120 ALA A CA 1
ATOM 884 C C . ALA A 1 120 ? 12.702 3.777 -21.855 1.00 94.94 120 ALA A C 1
ATOM 886 O O . ALA A 1 120 ? 11.515 3.445 -21.782 1.00 94.94 120 ALA A O 1
ATOM 887 N N . PRO A 1 121 ? 13.669 2.850 -21.981 1.00 97.19 121 PRO A N 1
ATOM 888 C CA . PRO A 1 121 ? 13.389 1.422 -21.868 1.00 97.19 121 PRO A CA 1
ATOM 889 C C . PRO A 1 121 ? 12.681 1.079 -20.547 1.00 97.19 121 PRO A C 1
ATOM 891 O O . PRO A 1 121 ? 13.095 1.523 -19.480 1.00 97.19 121 PRO A O 1
ATOM 894 N N . GLY A 1 122 ? 11.603 0.302 -20.630 1.00 96.88 122 GLY A N 1
ATOM 895 C CA . GLY A 1 122 ? 10.856 -0.179 -19.468 1.00 96.88 122 GLY A CA 1
ATOM 896 C C . GLY A 1 122 ? 11.306 -1.557 -18.977 1.00 96.88 122 GLY A C 1
ATOM 897 O O . GLY A 1 122 ? 12.331 -2.095 -19.395 1.00 96.88 122 GLY A O 1
ATOM 898 N N . PHE A 1 123 ? 10.479 -2.160 -18.129 1.00 97.88 123 PHE A N 1
ATOM 899 C CA . PHE A 1 123 ? 10.654 -3.491 -17.555 1.00 97.88 123 PHE A CA 1
ATOM 900 C C . PHE A 1 123 ? 9.576 -4.433 -18.092 1.00 97.88 123 PHE A C 1
ATOM 902 O O . PHE A 1 123 ? 8.582 -4.708 -17.429 1.00 97.88 123 PHE A O 1
ATOM 909 N N . ALA A 1 124 ? 9.761 -4.945 -19.309 1.00 96.12 124 ALA A N 1
ATOM 910 C CA . ALA A 1 124 ? 8.758 -5.778 -19.985 1.00 96.12 124 ALA A CA 1
ATOM 911 C C . ALA A 1 124 ? 8.382 -7.068 -19.220 1.00 96.12 124 ALA A C 1
ATOM 913 O O . ALA A 1 124 ? 7.348 -7.672 -19.495 1.00 96.12 124 ALA A O 1
ATOM 914 N N . GLN A 1 125 ? 9.221 -7.505 -18.277 1.00 96.31 125 GLN A N 1
ATOM 915 C CA . GLN A 1 125 ? 8.964 -8.648 -17.403 1.00 96.31 125 GLN A CA 1
ATOM 916 C C . GLN A 1 125 ? 8.063 -8.328 -16.199 1.00 96.31 125 GLN A C 1
ATOM 918 O O . GLN A 1 125 ? 7.609 -9.255 -15.524 1.00 96.31 125 GLN A O 1
ATOM 923 N N . PHE A 1 126 ? 7.830 -7.048 -15.891 1.00 97.94 126 PHE A N 1
ATOM 924 C CA . PHE A 1 126 ? 6.985 -6.654 -14.769 1.00 97.94 126 PHE A CA 1
ATOM 925 C C . PHE A 1 126 ? 5.536 -7.028 -15.052 1.00 97.94 126 PHE A C 1
ATOM 927 O O . PHE A 1 126 ? 4.991 -6.780 -16.124 1.00 97.94 126 PHE A O 1
ATOM 934 N N . ALA A 1 127 ? 4.921 -7.679 -14.072 1.00 97.19 127 ALA A N 1
ATOM 935 C CA . ALA A 1 127 ? 3.573 -8.205 -14.171 1.00 97.19 127 ALA A CA 1
ATOM 936 C C . ALA A 1 127 ? 3.023 -8.510 -12.769 1.00 97.19 127 ALA A C 1
ATOM 938 O O . ALA A 1 127 ? 3.796 -8.667 -11.809 1.00 97.19 127 ALA A O 1
ATOM 939 N N . PRO A 1 128 ? 1.699 -8.702 -12.630 1.00 97.38 128 PRO A N 1
ATOM 940 C CA . PRO A 1 128 ? 1.135 -9.325 -11.443 1.00 97.38 128 PRO A CA 1
ATOM 941 C C . PRO A 1 128 ? 1.829 -10.664 -11.155 1.00 97.38 128 PRO A C 1
ATOM 943 O O . PRO A 1 128 ? 2.178 -11.417 -12.062 1.00 97.38 128 PRO A O 1
ATOM 946 N N . ASN A 1 129 ? 2.017 -10.988 -9.876 1.00 96.94 129 ASN A N 1
ATOM 947 C CA . ASN A 1 129 ? 2.677 -12.211 -9.407 1.00 96.94 129 ASN A CA 1
ATOM 948 C C . ASN A 1 129 ? 4.170 -12.376 -9.777 1.00 96.94 129 ASN A C 1
ATOM 950 O O . ASN A 1 129 ? 4.753 -13.413 -9.442 1.00 96.94 129 ASN A O 1
ATOM 954 N N . TYR A 1 130 ? 4.803 -11.372 -10.396 1.00 98.00 130 TYR A N 1
ATOM 955 C CA . TYR A 1 130 ? 6.251 -11.346 -10.625 1.00 98.00 130 TYR A CA 1
ATOM 956 C C . TYR A 1 130 ? 7.033 -11.407 -9.300 1.00 98.00 130 TYR A C 1
ATOM 958 O O . TYR A 1 130 ? 6.561 -10.919 -8.267 1.00 98.00 130 TYR A O 1
ATOM 966 N N . THR A 1 131 ? 8.217 -12.024 -9.325 1.00 98.25 131 THR A N 1
ATOM 967 C CA . THR A 1 131 ? 9.152 -12.067 -8.190 1.00 98.25 131 THR A CA 1
ATOM 968 C C . THR A 1 131 ? 10.326 -11.143 -8.479 1.00 98.25 131 THR A C 1
ATOM 970 O O . THR A 1 131 ? 11.169 -11.483 -9.309 1.00 98.25 131 THR A O 1
ATOM 973 N N . LEU A 1 132 ? 10.396 -10.027 -7.749 1.00 98.00 132 LEU A N 1
ATOM 974 C CA . LEU A 1 132 ? 11.478 -9.047 -7.855 1.00 98.00 132 LEU A CA 1
ATOM 975 C C . LEU A 1 132 ? 12.855 -9.688 -7.657 1.00 98.00 132 LEU A C 1
ATOM 977 O O . LEU A 1 132 ? 13.056 -10.505 -6.753 1.00 98.00 132 LEU A O 1
ATOM 981 N N . GLN A 1 133 ? 13.801 -9.260 -8.484 1.00 97.75 133 GLN A N 1
ATOM 982 C CA . GLN A 1 133 ? 15.214 -9.607 -8.441 1.00 97.75 133 GLN A CA 1
ATOM 983 C C . GLN A 1 133 ? 16.047 -8.379 -8.054 1.00 97.75 133 GLN A C 1
ATOM 985 O O . GLN A 1 133 ? 15.661 -7.251 -8.358 1.00 97.75 133 GLN A O 1
ATOM 990 N N . PRO A 1 134 ? 17.241 -8.557 -7.460 1.00 97.19 134 PRO A N 1
ATOM 991 C CA . PRO A 1 134 ? 18.153 -7.441 -7.206 1.00 97.19 134 PRO A CA 1
ATOM 992 C C . PRO A 1 134 ? 18.475 -6.621 -8.464 1.00 97.19 134 PRO A C 1
ATOM 994 O O . PRO A 1 134 ? 18.564 -5.401 -8.391 1.00 97.19 134 PRO A O 1
ATOM 997 N N . ALA A 1 135 ? 18.586 -7.285 -9.621 1.00 96.56 135 ALA A N 1
ATOM 998 C CA . ALA A 1 135 ? 18.862 -6.647 -10.906 1.00 96.56 135 ALA A CA 1
ATOM 999 C C . ALA A 1 135 ? 17.715 -5.761 -11.420 1.00 96.56 135 ALA A C 1
ATOM 1001 O O . ALA A 1 135 ? 17.944 -4.937 -12.302 1.00 96.56 135 ALA A O 1
ATOM 1002 N N . ASP A 1 136 ? 16.500 -5.887 -10.876 1.00 97.56 136 ASP A N 1
ATOM 1003 C CA . ASP A 1 136 ? 15.394 -4.994 -11.232 1.00 97.56 136 ASP A CA 1
ATOM 1004 C C . ASP A 1 136 ? 15.610 -3.578 -10.679 1.00 97.56 136 ASP A C 1
ATOM 1006 O O . ASP A 1 136 ? 14.993 -2.637 -11.162 1.00 97.56 136 ASP A O 1
ATOM 1010 N N . PHE A 1 137 ? 16.504 -3.403 -9.702 1.00 96.62 137 PHE A N 1
ATOM 1011 C CA . PHE A 1 137 ? 16.812 -2.097 -9.133 1.00 96.62 137 PHE A CA 1
ATOM 1012 C C . PHE A 1 137 ? 18.077 -1.472 -9.747 1.00 96.62 137 PHE A C 1
ATOM 1014 O O . PHE A 1 137 ? 19.013 -2.197 -10.099 1.00 96.62 137 PHE A O 1
ATOM 1021 N N . PRO A 1 138 ? 18.133 -0.129 -9.820 1.00 96.12 138 PRO A N 1
ATOM 1022 C CA . PRO A 1 138 ? 17.030 0.796 -9.539 1.00 96.12 138 PRO A CA 1
ATOM 1023 C C . PRO A 1 138 ? 15.979 0.802 -10.668 1.00 96.12 138 PRO A C 1
ATOM 1025 O O . PRO A 1 138 ? 16.299 0.537 -11.821 1.00 96.12 138 PRO A O 1
ATOM 1028 N N . PHE A 1 139 ? 14.726 1.142 -10.338 1.00 96.19 139 PHE A N 1
ATOM 1029 C CA . PHE A 1 139 ? 13.650 1.285 -11.338 1.00 96.19 139 PHE A CA 1
ATOM 1030 C C . PHE A 1 139 ? 13.882 2.473 -12.277 1.00 96.19 139 PHE A C 1
ATOM 1032 O O . PHE A 1 139 ? 13.413 2.453 -13.405 1.00 96.19 139 PHE A O 1
ATOM 1039 N N . HIS A 1 140 ? 14.625 3.478 -11.814 1.00 95.81 140 HIS A N 1
ATOM 1040 C CA . HIS A 1 140 ? 15.114 4.596 -12.609 1.00 95.81 140 HIS A CA 1
ATOM 1041 C C . HIS A 1 140 ? 16.641 4.554 -12.607 1.00 95.81 140 HIS A C 1
ATOM 1043 O O . HIS A 1 140 ? 17.260 4.746 -11.556 1.00 95.81 140 HIS A O 1
ATOM 1049 N N . GLU A 1 141 ? 17.247 4.306 -13.764 1.00 96.19 141 GLU A N 1
ATOM 1050 C CA . GLU A 1 141 ? 18.700 4.230 -13.907 1.00 96.19 141 GLU A CA 1
ATOM 1051 C C . GLU A 1 141 ? 19.205 5.205 -14.966 1.00 96.19 141 GLU A C 1
ATOM 1053 O O . GLU A 1 141 ? 18.660 5.300 -16.068 1.00 96.19 141 GLU A O 1
ATOM 1058 N N . ARG A 1 142 ? 20.290 5.903 -14.632 1.00 96.19 142 ARG A N 1
ATOM 1059 C CA . ARG A 1 142 ? 20.993 6.836 -15.511 1.00 96.19 142 ARG A CA 1
ATOM 1060 C C . ARG A 1 142 ? 22.399 6.331 -15.787 1.00 96.19 142 ARG A C 1
ATOM 1062 O O . ARG A 1 142 ? 23.004 5.730 -14.905 1.00 96.19 142 ARG A O 1
ATOM 1069 N N . GLN A 1 143 ? 22.915 6.619 -16.980 1.00 96.81 143 GLN A N 1
ATOM 1070 C CA . GLN A 1 143 ? 24.276 6.247 -17.376 1.00 96.81 143 GLN A CA 1
ATOM 1071 C C . GLN A 1 143 ? 25.317 6.818 -16.408 1.00 96.81 143 GLN A C 1
ATOM 1073 O O . GLN A 1 143 ? 26.152 6.085 -15.892 1.00 96.81 143 GLN A O 1
ATOM 1078 N N . GLU A 1 144 ? 25.206 8.114 -16.129 1.00 96.44 144 GLU A N 1
ATOM 1079 C CA . GLU A 1 144 ? 25.914 8.808 -15.056 1.00 96.44 144 GLU A CA 1
ATOM 1080 C C . GLU A 1 144 ? 24.946 9.062 -13.885 1.00 96.44 144 GLU A C 1
ATOM 1082 O O . GLU A 1 144 ? 24.074 9.928 -14.011 1.00 96.44 144 GLU A O 1
ATOM 1087 N N . PRO A 1 145 ? 25.053 8.333 -12.752 1.00 92.38 145 PRO A N 1
ATOM 1088 C CA . PRO A 1 145 ? 24.062 8.382 -11.667 1.00 92.38 145 PRO A CA 1
ATOM 1089 C C . PRO A 1 145 ? 23.967 9.719 -10.922 1.00 92.38 145 PRO A C 1
ATOM 1091 O O . PRO A 1 145 ? 22.948 10.007 -10.299 1.00 92.38 145 PRO A O 1
ATOM 1094 N N . VAL A 1 146 ? 25.033 10.523 -10.945 1.00 94.31 146 VAL A N 1
ATOM 1095 C CA . VAL A 1 146 ? 25.099 11.809 -10.229 1.00 94.31 146 VAL A CA 1
ATOM 1096 C C . VAL A 1 146 ? 24.630 12.992 -11.075 1.00 94.31 146 VAL A C 1
ATOM 1098 O O . VAL A 1 146 ? 24.307 14.044 -10.526 1.00 94.31 146 VAL A O 1
ATOM 1101 N N . ASP A 1 147 ? 24.565 12.828 -12.397 1.00 94.31 147 ASP A N 1
ATOM 1102 C CA . ASP A 1 147 ? 24.016 13.839 -13.292 1.00 94.31 147 ASP A CA 1
ATOM 1103 C C . ASP A 1 147 ? 22.508 13.618 -13.457 1.00 94.3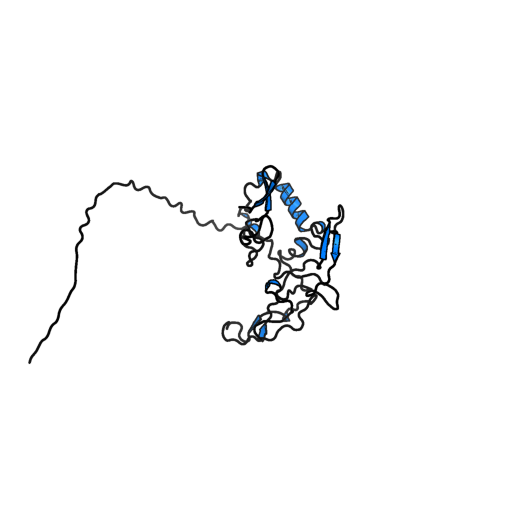1 147 ASP A C 1
ATOM 1105 O O . ASP A 1 147 ? 22.033 12.797 -14.241 1.00 94.31 147 ASP A O 1
ATOM 1109 N N . LEU A 1 148 ? 21.742 14.385 -12.686 1.00 90.19 148 LEU A N 1
ATOM 1110 C CA . LEU A 1 148 ? 20.283 14.301 -12.648 1.00 90.19 148 LEU A CA 1
ATOM 1111 C C . LEU A 1 148 ? 19.594 15.070 -13.786 1.00 90.19 148 LEU A C 1
ATOM 1113 O O . LEU A 1 148 ? 18.366 15.026 -13.875 1.00 90.19 148 LEU A O 1
ATOM 1117 N N . GLN A 1 149 ? 20.345 15.795 -14.622 1.00 89.88 149 GLN A N 1
ATOM 1118 C CA . GLN A 1 149 ? 19.780 16.715 -15.612 1.00 89.88 149 GLN A CA 1
ATOM 1119 C C . GLN A 1 149 ? 20.011 16.252 -17.049 1.00 89.88 149 GLN A C 1
ATOM 1121 O O . GLN A 1 149 ? 19.052 16.203 -17.819 1.00 89.88 149 GLN A O 1
ATOM 1126 N N . SER A 1 150 ? 21.250 15.910 -17.413 1.00 92.94 150 SER A N 1
ATOM 1127 C CA . SER A 1 150 ? 21.629 15.624 -18.809 1.00 92.94 150 SER A CA 1
ATOM 1128 C C . SER A 1 150 ? 21.920 14.156 -19.105 1.00 92.94 150 SER A C 1
ATOM 1130 O O . SER A 1 150 ? 21.920 13.757 -20.269 1.00 92.94 150 SER A O 1
ATOM 1132 N N . SER A 1 151 ? 22.139 13.346 -18.073 1.00 95.94 151 SER A N 1
ATOM 1133 C CA . SER A 1 151 ? 22.491 11.936 -18.215 1.00 95.94 151 SER A CA 1
ATOM 1134 C C . SER A 1 151 ? 21.381 11.121 -18.874 1.00 95.94 151 SER A C 1
ATOM 1136 O O . SER A 1 151 ? 20.206 11.233 -18.498 1.00 95.94 151 SER A O 1
ATOM 1138 N N . LEU A 1 152 ? 21.767 10.267 -19.828 1.00 96.25 152 LEU A N 1
ATOM 1139 C CA . LEU A 1 152 ? 20.861 9.351 -20.511 1.00 96.25 152 LEU A CA 1
ATOM 1140 C C . LEU A 1 152 ? 20.186 8.420 -19.499 1.00 96.25 152 LEU A C 1
ATOM 1142 O O . LEU A 1 152 ? 20.851 7.782 -18.682 1.00 96.25 152 LEU A O 1
ATOM 1146 N N . ILE A 1 153 ? 18.863 8.311 -19.597 1.00 97.19 153 ILE A N 1
ATOM 1147 C CA . ILE A 1 153 ? 18.077 7.348 -18.827 1.00 97.19 153 ILE A CA 1
ATOM 1148 C C . ILE A 1 153 ? 18.184 5.995 -19.534 1.00 97.19 153 ILE A C 1
ATOM 1150 O O . ILE A 1 153 ? 17.733 5.845 -20.669 1.00 97.19 153 ILE A O 1
ATOM 1154 N N . LEU A 1 154 ? 18.810 5.026 -18.869 1.00 96.56 154 LEU A N 1
ATOM 1155 C CA . LEU A 1 154 ? 19.028 3.678 -19.399 1.00 96.56 154 LEU A CA 1
ATOM 1156 C C . LEU A 1 154 ? 17.773 2.815 -19.283 1.00 96.56 154 LEU A C 1
ATOM 1158 O O . LEU A 1 154 ? 17.509 1.992 -20.157 1.00 96.56 154 LEU A O 1
ATOM 1162 N N . ARG A 1 155 ? 17.007 3.010 -18.207 1.00 96.94 155 ARG A N 1
ATOM 1163 C CA . ARG A 1 155 ? 15.715 2.366 -17.969 1.00 96.94 155 ARG A CA 1
ATOM 1164 C C . ARG A 1 155 ? 14.895 3.149 -16.953 1.00 96.94 155 ARG A C 1
ATOM 1166 O O . ARG A 1 155 ? 15.459 3.807 -16.077 1.00 96.94 155 ARG A O 1
ATOM 1173 N N . ASP A 1 156 ? 13.580 3.070 -17.091 1.00 97.19 156 ASP A N 1
ATOM 1174 C CA . ASP A 1 156 ? 12.621 3.743 -16.222 1.00 97.19 156 ASP A CA 1
ATOM 1175 C C . ASP A 1 156 ? 11.305 2.972 -16.133 1.00 97.19 156 ASP A C 1
ATOM 1177 O O . ASP A 1 156 ? 10.821 2.419 -17.126 1.00 97.19 156 ASP A O 1
ATOM 1181 N N . THR A 1 157 ? 10.684 3.003 -14.961 1.00 96.69 157 THR A N 1
ATOM 1182 C CA . THR A 1 157 ? 9.268 2.683 -14.816 1.00 96.69 157 THR A CA 1
ATOM 1183 C C . THR A 1 157 ? 8.619 3.529 -13.729 1.00 96.69 157 THR A C 1
ATOM 1185 O O . THR A 1 157 ? 9.249 3.874 -12.728 1.00 96.69 157 THR A O 1
ATOM 1188 N N . ASN A 1 158 ? 7.341 3.852 -13.926 1.00 95.06 158 ASN A N 1
ATOM 1189 C CA . ASN A 1 158 ? 6.480 4.449 -12.904 1.00 95.06 158 ASN A CA 1
ATOM 1190 C C . ASN A 1 158 ? 5.883 3.409 -11.936 1.00 95.06 158 ASN A C 1
ATOM 1192 O O . ASN A 1 158 ? 5.179 3.801 -10.997 1.00 95.06 158 ASN A O 1
ATOM 1196 N N . ASP A 1 159 ? 6.158 2.116 -12.136 1.00 96.69 159 ASP A N 1
ATOM 1197 C CA . ASP A 1 159 ? 5.768 1.061 -11.212 1.00 96.69 159 ASP A CA 1
ATOM 1198 C C . ASP A 1 159 ? 6.326 1.320 -9.806 1.00 96.69 159 ASP A C 1
ATOM 1200 O O . ASP A 1 159 ? 7.420 1.849 -9.599 1.00 96.69 159 ASP A O 1
ATOM 1204 N N . VAL A 1 160 ? 5.576 0.889 -8.795 1.00 94.94 160 VAL A N 1
ATOM 1205 C CA . VAL A 1 160 ? 5.951 1.035 -7.389 1.00 94.94 160 VAL A CA 1
ATOM 1206 C C . VAL A 1 160 ? 6.004 -0.331 -6.726 1.00 94.94 160 VAL A C 1
ATOM 1208 O O . VAL A 1 160 ? 5.086 -1.139 -6.866 1.00 94.94 160 VAL A O 1
ATOM 1211 N N . VAL A 1 161 ? 7.042 -0.558 -5.919 1.00 96.06 161 VAL A N 1
ATOM 1212 C CA . VAL A 1 161 ? 7.067 -1.687 -4.986 1.00 96.06 161 VAL A CA 1
ATOM 1213 C C . VAL A 1 161 ? 6.128 -1.389 -3.819 1.00 96.06 161 VAL A C 1
ATOM 1215 O O . VAL A 1 161 ? 6.357 -0.481 -3.016 1.00 96.06 161 VAL A O 1
ATOM 1218 N N . GLY A 1 162 ? 5.043 -2.145 -3.750 1.00 94.94 162 GLY A N 1
ATOM 1219 C CA . GLY A 1 162 ? 3.975 -2.053 -2.774 1.00 94.94 162 GLY A CA 1
ATOM 1220 C C . GLY A 1 162 ? 3.868 -3.250 -1.842 1.00 94.94 162 GLY A C 1
ATOM 1221 O O . GLY A 1 162 ? 4.701 -4.153 -1.839 1.00 94.94 162 GLY A O 1
ATOM 1222 N N . SER A 1 163 ? 2.795 -3.249 -1.057 1.00 94.88 163 SER A N 1
ATOM 1223 C CA . SER A 1 163 ? 2.403 -4.351 -0.184 1.00 94.88 163 SER A CA 1
ATOM 1224 C C . SER A 1 163 ? 1.194 -5.079 -0.757 1.00 94.88 163 SER A C 1
ATOM 1226 O O . SER A 1 163 ? 0.308 -4.471 -1.364 1.00 94.88 163 SER A O 1
ATOM 1228 N N . GLN A 1 164 ? 1.145 -6.397 -0.567 1.00 93.06 164 GLN A N 1
ATOM 1229 C CA . GLN A 1 164 ? 0.020 -7.205 -1.039 1.00 93.06 164 GLN A CA 1
ATOM 1230 C C . GLN A 1 164 ? -1.248 -6.875 -0.248 1.00 93.06 164 GLN A C 1
ATOM 1232 O O . GLN A 1 164 ? -1.246 -6.916 0.980 1.00 93.06 164 GLN A O 1
ATOM 1237 N N . GLY A 1 165 ? -2.335 -6.611 -0.964 1.00 91.69 165 GLY A N 1
ATOM 1238 C CA . GLY A 1 165 ? -3.678 -6.462 -0.422 1.00 91.69 165 GLY A CA 1
ATOM 1239 C C . GLY A 1 165 ? -4.526 -7.722 -0.603 1.00 91.69 165 GLY A C 1
ATOM 1240 O O . GLY A 1 165 ? -4.039 -8.859 -0.613 1.00 91.69 165 GLY A O 1
ATOM 1241 N N . VAL A 1 166 ? -5.831 -7.511 -0.754 1.00 93.25 166 VAL A N 1
ATOM 1242 C CA . VAL A 1 166 ? -6.825 -8.559 -1.018 1.00 93.25 166 VAL A CA 1
ATOM 1243 C C . VAL A 1 166 ? -7.061 -8.738 -2.521 1.00 93.25 166 VAL A C 1
ATOM 1245 O O . VAL A 1 166 ? -6.597 -7.943 -3.344 1.00 93.25 166 VAL A O 1
ATOM 1248 N N . ARG A 1 167 ? -7.741 -9.824 -2.898 1.00 94.31 167 ARG A N 1
ATOM 1249 C CA . ARG A 1 167 ? -8.274 -9.968 -4.261 1.00 94.31 167 ARG A CA 1
ATOM 1250 C C . ARG A 1 167 ? -9.472 -9.039 -4.434 1.00 94.31 167 ARG A C 1
ATOM 1252 O O . ARG A 1 167 ? -10.123 -8.703 -3.451 1.00 94.31 167 ARG A O 1
ATOM 1259 N N . LEU A 1 168 ? -9.742 -8.626 -5.668 1.00 95.50 168 LEU A N 1
ATOM 1260 C CA . LEU A 1 168 ? -10.918 -7.817 -5.959 1.00 95.50 168 LEU A CA 1
ATOM 1261 C C . LEU A 1 168 ? -12.197 -8.630 -5.730 1.00 95.50 168 LEU A C 1
ATOM 1263 O O . LEU A 1 168 ? -12.349 -9.739 -6.243 1.00 95.50 168 LEU A O 1
ATOM 1267 N N . SER A 1 169 ? -13.111 -8.057 -4.963 1.00 95.38 169 SER A N 1
ATOM 1268 C CA . SER A 1 169 ? -14.420 -8.630 -4.682 1.00 95.38 169 SER A CA 1
ATOM 1269 C C . SER A 1 169 ? -15.368 -7.540 -4.198 1.00 95.38 169 SER A C 1
ATOM 1271 O O . SER A 1 169 ? -14.915 -6.593 -3.550 1.00 95.38 169 SER A O 1
ATOM 1273 N N . ASP A 1 170 ? -16.662 -7.712 -4.445 1.00 95.81 170 ASP A N 1
ATOM 1274 C CA . ASP A 1 170 ? -17.697 -6.912 -3.797 1.00 95.81 170 ASP A CA 1
ATOM 1275 C C . ASP A 1 170 ? -17.983 -7.468 -2.405 1.00 95.81 170 ASP A C 1
ATOM 1277 O O . ASP A 1 170 ? -18.159 -8.676 -2.227 1.00 95.81 170 ASP A O 1
ATOM 1281 N N . PHE A 1 171 ? -18.030 -6.582 -1.415 1.00 95.19 171 PHE A N 1
ATOM 1282 C CA . PHE A 1 171 ? -18.500 -6.923 -0.078 1.00 95.19 171 PHE A CA 1
ATOM 1283 C C . PHE A 1 171 ? -20.014 -7.154 -0.109 1.00 95.19 171 PHE A C 1
ATOM 1285 O O . PHE A 1 171 ? -20.752 -6.325 -0.641 1.00 95.19 171 PHE A O 1
ATOM 1292 N N . ILE A 1 172 ? -20.468 -8.267 0.469 1.00 96.69 172 ILE A N 1
ATOM 1293 C CA . ILE A 1 172 ? -21.892 -8.596 0.593 1.00 96.69 172 ILE A CA 1
ATOM 1294 C C . ILE A 1 172 ? -22.338 -8.402 2.039 1.00 96.69 172 ILE A C 1
ATOM 1296 O O . ILE A 1 172 ? -23.266 -7.638 2.290 1.00 96.69 172 ILE A O 1
ATOM 1300 N N . ASP A 1 173 ? -21.697 -9.102 2.978 1.00 95.69 173 ASP A N 1
ATOM 1301 C CA . ASP A 1 173 ? -22.071 -9.058 4.392 1.00 95.69 173 ASP A CA 1
ATOM 1302 C C . ASP A 1 173 ? -20.943 -9.568 5.299 1.00 95.69 173 ASP A C 1
ATOM 1304 O O . ASP A 1 173 ? -20.055 -10.304 4.864 1.00 95.69 173 ASP A O 1
ATOM 1308 N N . VAL A 1 174 ? -21.015 -9.235 6.584 1.00 93.75 174 VAL A N 1
ATOM 1309 C CA . VAL A 1 174 ? -20.216 -9.885 7.625 1.00 93.75 174 VAL A CA 1
ATOM 1310 C C . VAL A 1 174 ? -20.878 -11.214 7.976 1.00 93.75 174 VAL A C 1
ATOM 1312 O O . VAL A 1 174 ? -22.089 -11.280 8.169 1.00 93.75 174 VAL A O 1
ATOM 1315 N N . VAL A 1 175 ? -20.094 -12.284 8.121 1.00 94.00 175 VAL A N 1
ATOM 1316 C CA . VAL A 1 175 ? -20.616 -13.594 8.543 1.00 94.00 175 VAL A CA 1
ATOM 1317 C C . VAL A 1 175 ? -20.265 -13.830 10.016 1.00 94.00 175 VAL A C 1
ATOM 1319 O O . VAL A 1 175 ? -19.102 -14.098 10.327 1.00 94.00 175 VAL A O 1
ATOM 1322 N N . PRO A 1 176 ? -21.230 -13.758 10.957 1.00 93.12 176 PRO A N 1
ATOM 1323 C CA . PRO A 1 176 ? -20.944 -13.944 12.377 1.00 93.12 176 PRO A CA 1
ATOM 1324 C C . PRO A 1 176 ? -20.263 -15.287 12.669 1.00 93.12 176 PRO A C 1
ATOM 1326 O O . PRO A 1 176 ? -20.732 -16.342 12.248 1.00 93.12 176 PRO A O 1
ATOM 1329 N N . GLY A 1 177 ? -19.148 -15.249 13.403 1.00 91.12 177 GLY A N 1
ATOM 1330 C CA . GLY A 1 177 ? -18.355 -16.438 13.743 1.00 91.12 177 GLY A CA 1
ATOM 1331 C C . GLY A 1 177 ? -17.467 -16.972 12.611 1.00 91.12 177 GLY A C 1
ATOM 1332 O O . GLY A 1 177 ? -16.731 -17.934 12.827 1.00 91.12 177 GLY A O 1
ATOM 1333 N N . SER A 1 178 ? -17.500 -16.357 11.427 1.00 92.94 178 SER A N 1
ATOM 1334 C CA . SER A 1 178 ? -16.574 -16.644 10.333 1.00 92.94 178 SER A CA 1
ATOM 1335 C C . SER A 1 178 ? -15.358 -15.728 10.403 1.00 92.94 178 SER A C 1
ATOM 1337 O O . SER A 1 178 ? -15.455 -14.559 10.764 1.00 92.94 178 SER A O 1
ATOM 1339 N N . ARG A 1 179 ? -14.209 -16.250 9.969 1.00 92.06 179 ARG A N 1
ATOM 1340 C CA . ARG A 1 179 ? -12.991 -15.460 9.724 1.00 92.06 179 ARG A CA 1
ATOM 1341 C C . ARG A 1 179 ? -12.975 -14.747 8.369 1.00 92.06 179 ARG A C 1
ATOM 1343 O O . ARG A 1 179 ? -11.966 -14.149 8.020 1.00 92.06 179 ARG A O 1
ATOM 1350 N N . PHE A 1 180 ? -14.033 -14.914 7.584 1.00 93.75 180 PHE A N 1
ATOM 1351 C CA . PHE A 1 180 ? -14.199 -14.339 6.258 1.00 93.75 180 PHE A CA 1
ATOM 1352 C C . PHE A 1 180 ? -15.481 -13.524 6.218 1.00 93.75 180 PHE A C 1
ATOM 1354 O O . PHE A 1 180 ? -16.520 -14.002 6.690 1.00 93.75 180 PHE A O 1
ATOM 1361 N N . ASP A 1 181 ? -15.412 -12.377 5.559 1.00 94.06 181 ASP A N 1
ATOM 1362 C CA . ASP A 1 181 ? -16.605 -11.693 5.085 1.00 94.06 181 ASP A CA 1
ATOM 1363 C C . ASP A 1 181 ? -17.227 -12.483 3.925 1.00 94.06 181 ASP A C 1
ATOM 1365 O O . ASP A 1 181 ? -16.546 -13.190 3.172 1.00 94.06 181 ASP A O 1
ATOM 1369 N N . SER A 1 182 ? -18.540 -12.352 3.765 1.00 95.69 182 SER A N 1
ATOM 1370 C CA . SER A 1 182 ? -19.232 -12.798 2.563 1.00 95.69 182 SER A CA 1
ATOM 1371 C C . SER A 1 182 ? -18.933 -11.812 1.443 1.00 95.69 182 SER A C 1
ATOM 1373 O O . SER A 1 182 ? -19.194 -10.612 1.565 1.00 95.69 182 SER A O 1
ATOM 1375 N N . VAL A 1 183 ? -18.373 -12.314 0.346 1.00 95.94 183 VAL A N 1
ATOM 1376 C CA . VAL A 1 183 ? -17.959 -11.494 -0.792 1.00 95.94 183 VAL A CA 1
ATOM 1377 C C . VAL A 1 183 ? -18.330 -12.162 -2.112 1.00 95.94 183 VAL A C 1
ATOM 1379 O O . VAL A 1 183 ? -18.324 -13.389 -2.218 1.00 95.94 183 VAL A O 1
ATOM 1382 N N . ALA A 1 184 ? -18.600 -11.358 -3.140 1.00 96.56 184 ALA A N 1
ATOM 1383 C CA . ALA A 1 184 ? -18.671 -11.813 -4.526 1.00 96.56 184 ALA A CA 1
ATOM 1384 C C . ALA A 1 184 ? -17.315 -11.552 -5.205 1.00 96.56 184 ALA A C 1
ATOM 1386 O O . ALA A 1 184 ? -16.951 -10.391 -5.398 1.00 96.56 184 ALA A O 1
ATOM 1387 N N . PRO A 1 185 ? -16.532 -12.586 -5.567 1.00 95.19 185 PRO A N 1
ATOM 1388 C CA . PRO A 1 185 ? -15.283 -12.393 -6.296 1.00 95.19 185 PRO A CA 1
ATOM 1389 C C . PRO A 1 185 ? -15.525 -11.705 -7.640 1.00 95.19 185 PRO A C 1
ATOM 1391 O O . PRO A 1 185 ? -16.443 -12.075 -8.371 1.00 95.19 185 PRO A O 1
ATOM 1394 N N . LEU A 1 186 ? -14.662 -10.754 -7.992 1.00 96.25 186 LEU A N 1
ATOM 1395 C CA . LEU A 1 186 ? -14.720 -10.055 -9.272 1.00 96.25 186 LEU A CA 1
ATOM 1396 C C . LEU A 1 186 ? -13.436 -10.299 -10.075 1.00 96.25 186 LEU A C 1
ATOM 1398 O O . LEU A 1 186 ? -12.347 -10.330 -9.491 1.00 96.25 186 LEU A O 1
ATOM 1402 N N . PRO A 1 187 ? -13.524 -10.416 -11.412 1.00 96.44 187 PRO A N 1
ATOM 1403 C CA . PRO A 1 187 ? -12.347 -10.387 -12.268 1.00 96.44 187 PRO A CA 1
ATOM 1404 C C . PRO A 1 187 ? -11.608 -9.055 -12.120 1.00 96.44 187 PRO A C 1
ATOM 1406 O O . PRO A 1 187 ? -12.186 -7.983 -12.299 1.00 96.44 187 PRO A O 1
ATOM 1409 N N . ASP A 1 188 ? -10.318 -9.118 -11.808 1.00 96.75 188 ASP A N 1
ATOM 1410 C CA . ASP A 1 188 ? -9.450 -7.944 -11.795 1.00 96.75 188 ASP A CA 1
ATOM 1411 C C . ASP A 1 188 ? -8.858 -7.696 -13.195 1.00 96.75 188 ASP A C 1
ATOM 1413 O O . ASP A 1 188 ? -8.168 -8.584 -13.698 1.00 96.75 188 ASP A O 1
ATOM 1417 N N . PRO A 1 189 ? -9.095 -6.529 -13.828 1.00 95.19 189 PRO A N 1
ATOM 1418 C CA . PRO A 1 189 ? -8.581 -6.219 -15.165 1.00 95.19 189 PRO A CA 1
ATOM 1419 C C . PRO A 1 189 ? -7.103 -5.799 -15.187 1.00 95.19 189 PRO A C 1
ATOM 1421 O O . PRO A 1 189 ? -6.535 -5.676 -16.265 1.00 95.19 189 PRO A O 1
ATOM 1424 N N . VAL A 1 190 ? -6.482 -5.567 -14.026 1.00 96.50 190 VAL A N 1
ATOM 1425 C CA . VAL A 1 190 ? -5.085 -5.112 -13.909 1.00 96.50 190 VAL A CA 1
ATOM 1426 C C . VAL A 1 190 ? -4.235 -6.183 -13.239 1.00 96.50 190 VAL A C 1
ATOM 1428 O O . VAL A 1 190 ? -3.194 -6.592 -13.742 1.00 96.50 190 VAL A O 1
ATOM 1431 N N . PHE A 1 191 ? -4.697 -6.689 -12.097 1.00 97.38 191 PHE A N 1
ATOM 1432 C CA . PHE A 1 191 ? -3.991 -7.687 -11.304 1.00 97.38 191 PHE A CA 1
ATOM 1433 C C . PHE A 1 191 ? -4.456 -9.097 -11.671 1.00 97.38 191 PHE A C 1
ATOM 1435 O O . PHE A 1 191 ? -5.093 -9.775 -10.866 1.00 97.38 191 PHE A O 1
ATOM 1442 N N . HIS A 1 192 ? -4.123 -9.571 -12.871 1.00 96.81 192 HIS A N 1
ATOM 1443 C CA . HIS A 1 192 ? -4.415 -10.940 -13.300 1.00 96.81 192 HIS A CA 1
ATOM 1444 C C . HIS A 1 192 ? -3.254 -11.590 -14.061 1.00 96.81 192 HIS A C 1
ATOM 1446 O O . HIS A 1 192 ? -2.426 -10.918 -14.665 1.00 96.81 192 HIS A O 1
ATOM 1452 N N . VAL A 1 193 ? -3.218 -12.924 -14.073 1.00 95.44 193 VAL A N 1
ATOM 1453 C CA . VAL A 1 193 ? -2.322 -13.718 -14.933 1.00 95.44 193 VAL A CA 1
ATOM 1454 C C . VAL A 1 193 ? -3.140 -14.842 -15.550 1.00 95.44 193 VAL A C 1
ATOM 1456 O O . VAL A 1 193 ? -3.811 -15.572 -14.824 1.00 95.44 193 VAL A O 1
ATOM 1459 N N . ASN A 1 194 ? -3.102 -14.983 -16.878 1.00 92.88 194 ASN A N 1
ATOM 1460 C CA . ASN A 1 194 ? -3.821 -16.036 -17.613 1.00 92.88 194 ASN A CA 1
ATOM 1461 C C . ASN A 1 194 ? -5.309 -16.152 -17.210 1.00 92.88 194 ASN A C 1
ATOM 1463 O O . ASN A 1 194 ? -5.808 -17.240 -16.937 1.00 92.88 194 ASN A O 1
ATOM 1467 N N . GLY A 1 195 ? -5.998 -15.011 -17.084 1.00 90.88 195 GLY A N 1
ATOM 1468 C CA . GLY A 1 195 ? -7.408 -14.937 -16.672 1.00 90.88 195 GLY A CA 1
ATOM 1469 C C . GLY A 1 195 ? -7.680 -15.172 -15.179 1.00 90.88 195 GLY A C 1
ATOM 1470 O O . GLY A 1 195 ? -8.817 -15.028 -14.743 1.00 90.88 195 GLY A O 1
ATOM 1471 N N . SER A 1 196 ? -6.662 -15.494 -14.375 1.00 94.19 196 SER A N 1
ATOM 1472 C CA . SER A 1 196 ? -6.795 -15.676 -12.925 1.00 94.19 196 SER A CA 1
ATOM 1473 C C . SER A 1 196 ? -6.432 -14.399 -12.174 1.00 94.19 196 SER A C 1
ATOM 1475 O O . SER A 1 196 ? -5.310 -13.902 -12.293 1.00 94.19 196 SER A O 1
ATOM 1477 N N . SER A 1 197 ? -7.355 -13.884 -11.363 1.00 96.19 197 SER A N 1
ATOM 1478 C CA . SER A 1 197 ? -7.111 -12.684 -10.559 1.00 96.19 197 SER A CA 1
ATOM 1479 C C . SER A 1 197 ? -6.142 -12.940 -9.403 1.00 96.19 197 SER A C 1
ATOM 1481 O O . SER A 1 197 ? -6.264 -13.884 -8.610 1.00 96.19 197 SER A O 1
ATOM 1483 N N . MET A 1 198 ? -5.170 -12.046 -9.303 1.00 96.12 198 MET A N 1
ATOM 1484 C CA . MET A 1 198 ? -4.150 -11.995 -8.269 1.00 96.12 198 MET A CA 1
ATOM 1485 C C . MET A 1 198 ? -4.579 -11.051 -7.143 1.00 96.12 198 MET A C 1
ATOM 1487 O O . MET A 1 198 ? -5.598 -10.364 -7.218 1.00 96.12 198 MET A O 1
ATOM 1491 N N . ARG A 1 199 ? -3.813 -11.037 -6.049 1.00 95.19 199 ARG A N 1
ATOM 1492 C CA . ARG A 1 199 ? -3.987 -10.016 -5.011 1.00 95.19 199 ARG A CA 1
ATOM 1493 C C . ARG A 1 199 ? -3.562 -8.669 -5.579 1.00 95.19 199 ARG A C 1
ATOM 1495 O O . ARG A 1 199 ? -2.490 -8.581 -6.181 1.00 95.19 199 ARG A O 1
ATOM 1502 N N . ARG A 1 200 ? -4.360 -7.632 -5.327 1.00 95.69 200 ARG A N 1
ATOM 1503 C CA . ARG A 1 200 ? -3.970 -6.254 -5.627 1.00 95.69 200 ARG A CA 1
ATOM 1504 C C . ARG A 1 200 ? -2.748 -5.869 -4.811 1.00 95.69 200 ARG A C 1
ATOM 1506 O O . ARG A 1 200 ? -2.539 -6.384 -3.713 1.00 95.69 200 ARG A O 1
ATOM 1513 N N . VAL A 1 201 ? -1.973 -4.932 -5.328 1.00 96.50 201 VAL A N 1
ATOM 1514 C CA . VAL A 1 201 ? -0.806 -4.379 -4.641 1.00 96.50 201 VAL A CA 1
ATOM 1515 C C . VAL A 1 201 ? -1.058 -2.907 -4.368 1.00 96.50 201 VAL A C 1
ATOM 1517 O O . VAL A 1 201 ? -1.591 -2.197 -5.219 1.00 96.50 201 VAL A O 1
ATOM 1520 N N . THR A 1 202 ? -0.705 -2.425 -3.181 1.00 93.19 202 THR A N 1
ATOM 1521 C CA . THR A 1 202 ? -0.826 -1.004 -2.842 1.00 93.19 202 THR A CA 1
ATOM 1522 C C . THR A 1 202 ? 0.156 -0.160 -3.658 1.00 93.19 202 THR A C 1
ATOM 1524 O O . THR A 1 202 ? 1.275 -0.574 -3.919 1.00 93.19 202 THR A O 1
ATOM 1527 N N . GLY A 1 203 ? -0.195 1.084 -3.988 1.00 91.88 203 GLY A N 1
ATOM 1528 C CA . GLY A 1 203 ? 0.720 2.008 -4.688 1.00 91.88 203 GLY A CA 1
ATOM 1529 C C . GLY A 1 203 ? 1.888 2.546 -3.840 1.00 91.88 203 GLY A C 1
ATOM 1530 O O . GLY A 1 203 ? 2.363 3.644 -4.099 1.00 91.88 203 GLY A O 1
ATOM 1531 N N . ARG A 1 204 ? 2.259 1.861 -2.751 1.00 90.38 204 ARG A N 1
ATOM 1532 C CA . ARG A 1 204 ? 3.397 2.173 -1.866 1.00 90.38 204 ARG A CA 1
ATOM 1533 C C . ARG A 1 204 ? 3.640 1.004 -0.917 1.00 90.38 204 ARG A C 1
ATOM 1535 O O . ARG A 1 204 ? 2.661 0.455 -0.403 1.00 90.38 204 ARG A O 1
ATOM 1542 N N . ASN A 1 205 ? 4.902 0.676 -0.648 1.00 92.12 205 ASN A N 1
ATOM 1543 C CA . ASN A 1 205 ? 5.262 -0.266 0.409 1.00 92.12 205 ASN A CA 1
ATOM 1544 C C . ASN A 1 205 ? 4.834 0.278 1.779 1.00 92.12 205 ASN A C 1
ATOM 1546 O O . ASN A 1 205 ? 4.812 1.493 2.006 1.00 92.12 205 ASN A O 1
ATOM 1550 N N . THR A 1 206 ? 4.454 -0.612 2.683 1.00 91.00 206 THR A N 1
ATOM 1551 C CA . THR A 1 206 ? 4.013 -0.198 4.006 1.00 91.00 206 THR A CA 1
ATOM 1552 C C . THR A 1 206 ? 5.165 0.428 4.820 1.00 91.00 206 THR A C 1
ATOM 1554 O O . THR A 1 206 ? 6.261 -0.134 4.861 1.00 91.00 206 THR A O 1
ATOM 1557 N N . PRO A 1 207 ? 4.978 1.601 5.459 1.00 88.62 207 PRO A N 1
ATOM 1558 C CA . PRO A 1 207 ? 6.025 2.230 6.261 1.00 88.62 207 PRO A CA 1
ATOM 1559 C C . PRO A 1 207 ? 6.235 1.485 7.581 1.00 88.62 207 PRO A C 1
ATOM 1561 O O . PRO A 1 207 ? 5.353 0.764 8.049 1.00 88.62 207 PRO A O 1
ATOM 1564 N N . SER A 1 208 ? 7.383 1.711 8.223 1.00 87.75 208 SER A N 1
ATOM 1565 C CA . SER A 1 208 ? 7.662 1.118 9.532 1.00 87.75 208 SER A CA 1
ATOM 1566 C C . SER A 1 208 ? 6.660 1.568 10.598 1.00 87.75 208 SER A C 1
ATOM 1568 O O . SER A 1 208 ? 6.360 2.753 10.726 1.00 87.75 208 SER A O 1
ATOM 1570 N N . VAL A 1 209 ? 6.190 0.621 11.415 1.00 88.38 209 VAL A N 1
ATOM 1571 C CA . VAL A 1 209 ? 5.427 0.912 12.645 1.00 88.38 209 VAL A CA 1
ATOM 1572 C C . VAL A 1 209 ? 6.325 1.304 13.820 1.00 88.38 209 VAL A C 1
ATOM 1574 O O . VAL A 1 209 ? 5.839 1.783 14.846 1.00 88.38 209 VAL A O 1
ATOM 1577 N N . ILE A 1 210 ? 7.637 1.096 13.700 1.00 88.50 210 ILE A N 1
ATOM 1578 C CA . ILE A 1 210 ? 8.595 1.427 14.753 1.00 88.50 210 ILE A CA 1
ATOM 1579 C C . ILE A 1 210 ? 8.679 2.948 14.845 1.00 88.50 210 ILE A C 1
ATOM 1581 O O . ILE A 1 210 ? 8.920 3.627 13.852 1.00 88.50 210 ILE A O 1
ATOM 1585 N N . ASN A 1 211 ? 8.468 3.484 16.048 1.00 87.56 211 ASN A N 1
ATOM 1586 C CA . ASN A 1 211 ? 8.466 4.923 16.334 1.00 87.56 211 ASN A CA 1
ATOM 1587 C C . ASN A 1 211 ? 7.405 5.736 15.575 1.00 87.56 211 ASN A C 1
ATOM 1589 O O . ASN A 1 211 ? 7.432 6.961 15.640 1.00 87.56 211 ASN A O 1
ATOM 1593 N N . ALA A 1 212 ? 6.427 5.085 14.934 1.00 87.75 212 ALA A N 1
ATOM 1594 C CA . ALA A 1 212 ? 5.402 5.760 14.137 1.00 87.75 212 ALA A CA 1
ATOM 1595 C C . ALA A 1 212 ? 4.597 6.804 14.932 1.00 87.75 212 ALA A C 1
ATOM 1597 O O . ALA A 1 212 ? 4.136 7.781 14.353 1.00 87.75 212 ALA A O 1
ATOM 1598 N N . VAL A 1 213 ? 4.474 6.630 16.255 1.00 86.62 213 VAL A N 1
ATOM 1599 C CA . VAL A 1 213 ? 3.813 7.576 17.177 1.00 86.62 213 VAL A CA 1
ATOM 1600 C C . VAL A 1 213 ? 4.513 8.938 17.268 1.00 86.62 213 VAL A C 1
ATOM 1602 O O . VAL A 1 213 ? 3.891 9.924 17.651 1.00 86.62 213 VAL A O 1
ATOM 1605 N N . PHE A 1 214 ? 5.797 9.010 16.913 1.00 86.25 214 PHE A N 1
ATOM 1606 C CA . PHE A 1 214 ? 6.573 10.251 16.905 1.00 86.25 214 PHE A CA 1
ATOM 1607 C C . PHE A 1 214 ? 6.540 10.964 15.546 1.00 86.25 214 PHE A C 1
ATOM 1609 O O . PHE A 1 214 ? 7.094 12.053 15.415 1.00 86.25 214 PHE A O 1
ATOM 1616 N N . ASN A 1 215 ? 5.869 10.383 14.547 1.00 85.25 215 ASN A N 1
ATOM 1617 C CA . ASN A 1 215 ? 5.758 10.945 13.208 1.00 85.25 215 ASN A CA 1
ATOM 1618 C C . ASN A 1 215 ? 4.357 11.535 13.005 1.00 85.25 215 ASN A C 1
ATOM 1620 O O . ASN A 1 215 ? 3.365 10.813 13.066 1.00 85.25 215 ASN A O 1
ATOM 1624 N N . PHE A 1 216 ? 4.273 12.828 12.680 1.00 81.38 216 PHE A N 1
ATOM 1625 C CA . PHE A 1 216 ? 3.006 13.439 12.249 1.00 81.38 216 PHE A CA 1
ATOM 1626 C C . PHE A 1 216 ? 2.543 12.906 10.888 1.00 81.38 216 PHE A C 1
ATOM 1628 O O . PHE A 1 216 ? 1.348 12.741 10.659 1.00 81.38 216 PHE A O 1
ATOM 1635 N N . THR A 1 217 ? 3.497 12.588 10.009 1.00 82.44 217 THR A N 1
ATOM 1636 C CA . THR A 1 217 ? 3.233 12.126 8.644 1.00 82.44 217 THR A CA 1
ATOM 1637 C C . THR A 1 217 ? 4.086 10.898 8.346 1.00 82.44 217 THR A C 1
ATOM 1639 O O . THR A 1 217 ? 5.279 11.018 8.077 1.00 82.44 217 THR A O 1
ATOM 1642 N N . ASN A 1 218 ? 3.474 9.710 8.370 1.00 81.44 218 ASN A N 1
ATOM 1643 C CA . ASN A 1 218 ? 4.138 8.462 7.960 1.00 81.44 218 ASN A CA 1
ATOM 1644 C C . ASN A 1 218 ? 4.034 8.208 6.448 1.00 81.44 218 ASN A C 1
ATOM 1646 O O . ASN A 1 218 ? 4.905 7.564 5.868 1.00 81.44 218 ASN A O 1
ATOM 1650 N N . PHE A 1 219 ? 2.993 8.733 5.793 1.00 85.31 219 PHE A N 1
ATOM 1651 C CA . PHE A 1 219 ? 2.828 8.638 4.346 1.00 85.31 219 PHE A CA 1
ATOM 1652 C C . PHE A 1 219 ? 2.884 10.025 3.715 1.00 85.31 219 PHE A C 1
ATOM 1654 O O . PHE A 1 219 ? 2.018 10.866 3.943 1.00 85.31 219 PHE A O 1
ATOM 1661 N N . TRP A 1 220 ? 3.873 10.254 2.855 1.00 82.19 220 TRP A N 1
ATOM 1662 C CA . TRP A 1 220 ? 4.029 11.538 2.159 1.00 82.19 220 TRP A CA 1
ATOM 1663 C C . TRP A 1 220 ? 2.963 11.799 1.088 1.00 82.19 220 TRP A C 1
ATOM 1665 O O . TRP A 1 220 ? 2.887 12.902 0.567 1.00 82.19 220 TRP A O 1
ATOM 1675 N N . ASP A 1 221 ? 2.118 10.811 0.779 1.00 82.56 221 ASP A N 1
ATOM 1676 C CA . ASP A 1 221 ? 0.938 10.992 -0.074 1.00 82.56 221 ASP A CA 1
ATOM 1677 C C . ASP A 1 221 ? -0.331 11.376 0.713 1.00 82.56 221 ASP A C 1
ATOM 1679 O O . ASP A 1 221 ? -1.438 11.267 0.191 1.00 82.56 221 ASP A O 1
ATOM 1683 N N . GLY A 1 222 ? -0.178 11.800 1.974 1.00 85.81 222 GLY A N 1
ATOM 1684 C CA . GLY A 1 222 ? -1.251 12.342 2.814 1.00 85.81 222 GLY A CA 1
ATOM 1685 C C . GLY A 1 222 ? -2.116 11.301 3.529 1.00 85.81 222 GLY A C 1
ATOM 1686 O O . GLY A 1 222 ? -2.981 11.678 4.319 1.00 85.81 222 GLY A O 1
ATOM 1687 N N . ARG A 1 223 ? -1.897 10.002 3.281 1.00 86.69 223 ARG A N 1
ATOM 1688 C CA . ARG A 1 223 ? -2.588 8.915 3.994 1.00 86.69 223 ARG A CA 1
ATOM 1689 C C . ARG A 1 223 ? -2.135 8.800 5.454 1.00 86.69 223 ARG A C 1
ATOM 1691 O O . ARG A 1 223 ? -1.036 9.205 5.818 1.00 86.69 223 ARG A O 1
ATOM 1698 N N . ALA A 1 224 ? -2.979 8.163 6.264 1.00 83.75 224 ALA A N 1
ATOM 1699 C CA . ALA A 1 224 ? -2.806 8.025 7.710 1.00 83.75 224 ALA A CA 1
ATOM 1700 C C . ALA A 1 224 ? -2.561 9.384 8.381 1.00 83.75 224 ALA A C 1
ATOM 1702 O O . ALA A 1 224 ? -1.643 9.542 9.185 1.00 83.75 224 ALA A O 1
ATOM 1703 N N . ASN A 1 225 ? -3.378 10.367 7.995 1.00 87.81 225 ASN A N 1
ATOM 1704 C CA . ASN A 1 225 ? -3.354 11.695 8.577 1.00 87.81 225 ASN A CA 1
ATOM 1705 C C . ASN A 1 225 ? -3.609 11.617 10.092 1.00 87.81 225 ASN A C 1
ATOM 1707 O O . ASN A 1 225 ? -4.447 10.838 10.551 1.00 87.81 225 ASN A O 1
ATOM 1711 N N . ASN A 1 226 ? -2.892 12.429 10.867 1.00 84.75 226 ASN A N 1
ATOM 1712 C CA . ASN A 1 226 ? -3.026 12.473 12.323 1.00 84.75 226 ASN A CA 1
ATOM 1713 C C . ASN A 1 226 ? -4.368 13.070 12.790 1.00 84.75 226 ASN A C 1
ATOM 1715 O O . ASN A 1 226 ? -4.725 12.914 13.957 1.00 84.75 226 ASN A O 1
ATOM 1719 N N . ASN A 1 227 ? -5.115 13.712 11.889 1.00 86.56 227 ASN A N 1
ATOM 1720 C CA . ASN A 1 227 ? -6.465 14.201 12.125 1.00 86.56 227 ASN A CA 1
ATOM 1721 C C . ASN A 1 227 ? -7.473 13.271 11.437 1.00 86.56 227 ASN A C 1
ATOM 1723 O O . ASN A 1 227 ? -7.480 13.116 10.215 1.00 86.56 227 ASN A O 1
ATOM 1727 N N . PHE A 1 228 ? -8.346 12.652 12.229 1.00 86.88 228 PHE A N 1
ATOM 1728 C CA . PHE A 1 228 ? -9.372 11.739 11.734 1.00 86.88 228 PHE A CA 1
ATOM 1729 C C . PHE A 1 228 ? -10.576 12.509 11.174 1.00 86.88 228 PHE A C 1
ATOM 1731 O O . PHE A 1 228 ? -11.154 13.331 11.875 1.00 86.88 228 PHE A O 1
ATOM 1738 N N . ASN A 1 229 ? -10.988 12.211 9.937 1.00 90.88 229 ASN A N 1
ATOM 1739 C CA . ASN A 1 229 ? -12.154 12.845 9.299 1.00 90.88 229 ASN A CA 1
ATOM 1740 C C . ASN A 1 229 ? -13.436 11.988 9.333 1.00 90.88 229 ASN A C 1
ATOM 1742 O O . ASN A 1 229 ? -14.462 12.410 8.802 1.00 90.88 229 ASN A O 1
ATOM 1746 N N . GLY A 1 230 ? -13.393 10.785 9.922 1.00 90.12 230 GLY A N 1
ATOM 1747 C CA . GLY A 1 230 ? -14.560 9.903 10.033 1.00 90.12 230 GLY A CA 1
ATOM 1748 C C . GLY A 1 230 ? -14.791 8.957 8.859 1.00 90.12 230 GLY A C 1
ATOM 1749 O O . GLY A 1 230 ? -15.616 8.057 8.979 1.00 90.12 230 GLY A O 1
ATOM 1750 N N . VAL A 1 231 ? -14.090 9.148 7.739 1.00 92.12 231 VAL A N 1
ATOM 1751 C CA . VAL A 1 231 ? -14.446 8.510 6.462 1.00 92.12 231 VAL A CA 1
ATOM 1752 C C . VAL A 1 231 ? -13.268 7.780 5.831 1.00 92.12 231 VAL A C 1
ATOM 1754 O O . VAL A 1 231 ? -13.423 6.666 5.339 1.00 92.12 231 VAL A O 1
ATOM 1757 N N . ASN A 1 232 ? -12.085 8.393 5.805 1.00 91.19 232 ASN A N 1
ATOM 1758 C CA . ASN A 1 232 ? -10.951 7.871 5.046 1.00 91.19 232 ASN A CA 1
ATOM 1759 C C . ASN A 1 232 ? -9.603 8.325 5.646 1.00 91.19 232 ASN A C 1
ATOM 1761 O O . ASN A 1 232 ? -9.571 9.100 6.604 1.00 91.19 232 ASN A O 1
ATOM 1765 N N . PRO A 1 233 ? -8.458 7.843 5.127 1.00 89.75 233 PRO A N 1
ATOM 1766 C CA . PRO A 1 233 ? -7.172 8.060 5.778 1.00 89.75 233 PRO A CA 1
ATOM 1767 C C . PRO A 1 233 ? -6.547 9.433 5.480 1.00 89.75 233 PRO A C 1
ATOM 1769 O O . PRO A 1 233 ? -5.403 9.650 5.874 1.00 89.75 233 PRO A O 1
ATOM 1772 N N . PHE A 1 234 ? -7.234 10.330 4.764 1.00 91.31 234 PHE A N 1
ATOM 1773 C CA . PHE A 1 234 ? -6.675 11.606 4.299 1.00 91.31 234 PHE A CA 1
ATOM 1774 C C . PHE A 1 234 ? -6.920 12.779 5.255 1.00 91.31 234 PHE A C 1
ATOM 1776 O O . PHE A 1 234 ? -6.332 13.848 5.082 1.00 91.31 234 PHE A O 1
ATOM 1783 N N . GLY A 1 235 ? -7.756 12.596 6.280 1.00 90.75 235 GLY A N 1
ATOM 1784 C CA . GLY A 1 235 ? -8.036 13.650 7.251 1.00 90.75 235 GLY A CA 1
ATOM 1785 C C . GLY A 1 235 ? -8.596 14.918 6.580 1.00 90.75 235 GLY A C 1
ATOM 1786 O O . GLY A 1 235 ? -9.434 14.801 5.682 1.00 90.75 235 GLY A O 1
ATOM 1787 N N . PRO A 1 236 ? -8.129 16.123 6.958 1.00 89.94 236 PRO A N 1
ATOM 1788 C CA . PRO A 1 236 ? -8.585 17.397 6.389 1.00 89.94 236 PRO A CA 1
ATOM 1789 C C . PRO A 1 236 ? -8.310 17.582 4.890 1.00 89.94 236 PRO A C 1
ATOM 1791 O O . PRO A 1 236 ? -8.846 18.509 4.287 1.00 89.94 236 PRO A O 1
ATOM 1794 N N . LEU A 1 237 ? -7.470 16.734 4.281 1.00 90.38 237 LEU A N 1
ATOM 1795 C CA . LEU A 1 237 ? -7.195 16.799 2.843 1.00 90.38 237 LEU A CA 1
ATOM 1796 C C . LEU A 1 237 ? -8.399 16.350 2.004 1.00 90.38 237 LEU A C 1
ATOM 1798 O O . LEU A 1 237 ? -8.509 16.757 0.850 1.00 90.38 237 LEU A O 1
ATOM 1802 N N . ASP A 1 238 ? -9.311 15.556 2.574 1.00 92.06 238 ASP A N 1
ATOM 1803 C CA . ASP A 1 238 ? -10.602 15.294 1.945 1.00 92.06 238 ASP A CA 1
ATOM 1804 C C . ASP A 1 238 ? -11.667 16.278 2.445 1.00 92.06 238 ASP A C 1
ATOM 1806 O O . ASP A 1 238 ? -12.308 16.087 3.482 1.00 92.06 238 ASP A O 1
ATOM 1810 N N . GLN A 1 239 ? -11.898 17.321 1.650 1.00 92.12 239 GLN A N 1
ATOM 1811 C CA . GLN A 1 239 ? -12.911 18.343 1.919 1.00 92.12 239 GLN A CA 1
ATOM 1812 C C . GLN A 1 239 ? -14.354 17.830 1.774 1.00 92.12 239 GLN A C 1
ATOM 1814 O O . GLN A 1 239 ? -15.289 18.507 2.210 1.00 92.12 239 GLN A O 1
ATOM 1819 N N . ASN A 1 240 ? -14.553 16.637 1.207 1.00 94.44 240 ASN A N 1
ATOM 1820 C CA . ASN A 1 240 ? -15.856 16.012 0.980 1.00 94.44 240 ASN A CA 1
ATOM 1821 C C . ASN A 1 240 ? -16.191 14.926 2.011 1.00 94.44 240 ASN A C 1
ATOM 1823 O O . ASN A 1 240 ? -17.331 14.466 2.040 1.00 94.44 240 ASN A O 1
ATOM 1827 N N . ALA A 1 241 ? -15.261 14.557 2.897 1.00 94.56 241 ALA A N 1
ATOM 1828 C CA . ALA A 1 241 ? -15.528 13.605 3.973 1.00 94.56 241 ALA A CA 1
ATOM 1829 C C . ALA A 1 241 ? -16.670 14.116 4.869 1.00 94.56 241 ALA A C 1
ATOM 1831 O O . ALA A 1 241 ? -16.592 15.215 5.426 1.00 94.56 241 ALA A O 1
ATOM 1832 N N . ARG A 1 242 ? -17.759 13.348 4.979 1.00 94.31 242 ARG A N 1
ATOM 1833 C CA . ARG A 1 242 ? -18.910 13.646 5.843 1.00 94.31 242 ARG A CA 1
ATOM 1834 C C . ARG A 1 242 ? -19.280 12.418 6.668 1.00 94.31 242 ARG A C 1
ATOM 1836 O O . ARG A 1 242 ? -19.355 11.315 6.137 1.00 94.31 242 ARG A O 1
ATOM 1843 N N . ILE A 1 243 ? -19.564 12.637 7.946 1.00 93.25 243 ILE A N 1
ATOM 1844 C CA . ILE A 1 243 ? -20.228 11.676 8.828 1.00 93.25 243 ILE A CA 1
ATOM 1845 C C . ILE A 1 243 ? -21.708 12.024 8.960 1.00 93.25 243 ILE A C 1
ATOM 1847 O O . ILE A 1 243 ? -22.106 13.170 8.750 1.00 93.25 243 ILE A O 1
ATOM 1851 N N . TRP A 1 244 ? -22.520 11.049 9.355 1.00 94.06 244 TRP A N 1
ATOM 1852 C CA . TRP A 1 244 ? -23.918 11.281 9.704 1.00 94.06 244 TRP A CA 1
ATOM 1853 C C . TRP A 1 244 ? -24.042 11.588 11.193 1.00 94.06 244 TRP A C 1
ATOM 1855 O O . TRP A 1 244 ? -23.636 10.787 12.034 1.00 94.06 244 TRP A O 1
ATOM 1865 N N . VAL A 1 245 ? -24.624 12.741 11.517 1.00 92.81 245 VAL A N 1
ATOM 1866 C CA . VAL A 1 245 ? -24.905 13.154 12.895 1.00 92.81 245 VAL A CA 1
ATOM 1867 C C . VAL A 1 245 ? -26.409 13.163 13.103 1.00 92.81 245 VAL A C 1
ATOM 1869 O O . VAL A 1 245 ? -27.147 13.762 12.324 1.00 92.81 245 VAL A O 1
ATOM 1872 N N . ASN A 1 246 ? -26.863 12.506 14.168 1.00 94.38 246 ASN A N 1
ATOM 1873 C CA . ASN A 1 246 ? -28.257 12.562 14.580 1.00 94.38 246 ASN A CA 1
ATOM 1874 C C . ASN A 1 246 ? -28.528 13.884 15.312 1.00 94.38 246 ASN A C 1
ATOM 1876 O O . ASN A 1 246 ? -28.065 14.088 16.435 1.00 94.38 246 ASN A O 1
ATOM 1880 N N . GLN A 1 247 ? -29.288 14.768 14.673 1.00 93.50 247 GLN A N 1
ATOM 1881 C CA . GLN A 1 247 ? -29.790 16.006 15.252 1.00 93.50 247 GLN A CA 1
ATOM 1882 C C . GLN A 1 247 ? -31.298 15.875 15.463 1.00 93.50 247 GLN A C 1
ATOM 1884 O O . GLN A 1 247 ? -32.079 15.926 14.514 1.00 93.50 247 GLN A O 1
ATOM 1889 N N . ALA A 1 248 ? -31.698 15.667 16.721 1.00 93.12 248 ALA A N 1
ATOM 1890 C CA . ALA A 1 248 ? -33.100 15.551 17.136 1.00 93.12 248 ALA A CA 1
ATOM 1891 C C . ALA A 1 248 ? -33.927 14.531 16.316 1.00 93.12 248 ALA A C 1
ATOM 1893 O O . ALA A 1 248 ? -35.085 14.773 15.989 1.00 93.12 248 ALA A O 1
ATOM 1894 N N . GLY A 1 249 ? -33.332 13.384 15.976 1.00 93.38 249 GLY A N 1
ATOM 1895 C CA . GLY A 1 249 ? -33.976 12.310 15.211 1.00 93.38 249 GLY A CA 1
ATOM 1896 C C . GLY A 1 249 ? -33.737 12.367 13.700 1.00 93.38 249 GLY A C 1
ATOM 1897 O O . GLY A 1 249 ? -34.120 11.432 13.004 1.00 93.38 249 GLY A O 1
ATOM 1898 N N . THR A 1 250 ? -33.082 13.413 13.186 1.00 94.62 250 THR A N 1
ATOM 1899 C CA . THR A 1 250 ? -32.743 13.548 11.761 1.00 94.62 250 THR A CA 1
ATOM 1900 C C . THR A 1 250 ? -31.249 13.339 11.544 1.00 94.62 250 THR A C 1
ATOM 1902 O O . THR A 1 250 ? -30.430 13.964 12.216 1.00 94.62 250 THR A O 1
ATOM 1905 N N . LEU A 1 251 ? -30.875 12.478 10.594 1.00 95.62 251 LEU A N 1
ATOM 1906 C CA . LEU A 1 251 ? -29.479 12.317 10.187 1.00 95.62 251 LEU A CA 1
ATOM 1907 C C . LEU A 1 251 ? -29.095 13.423 9.205 1.00 95.62 251 LEU A C 1
ATOM 1909 O O . LEU A 1 251 ? -29.664 13.521 8.119 1.00 95.62 251 LEU A O 1
ATOM 1913 N N . VAL A 1 252 ? -28.108 14.233 9.579 1.00 95.75 252 VAL A N 1
ATOM 1914 C CA . VAL A 1 252 ? -27.549 15.283 8.721 1.00 95.75 252 VAL A CA 1
ATOM 1915 C C . VAL A 1 252 ? -26.061 15.032 8.467 1.00 95.75 252 VAL A C 1
ATOM 1917 O O . VAL A 1 252 ? -25.367 14.544 9.366 1.00 95.75 252 VAL A O 1
ATOM 1920 N N . PRO A 1 253 ? -25.546 15.339 7.263 1.00 94.69 253 PRO A N 1
ATOM 1921 C CA . PRO A 1 253 ? -24.128 15.197 6.978 1.00 94.69 253 PRO A CA 1
ATOM 1922 C C . PRO A 1 253 ? -23.341 16.328 7.653 1.00 94.69 253 PRO A C 1
ATOM 1924 O O . PRO A 1 253 ? -23.691 17.501 7.528 1.00 94.69 253 PRO A O 1
ATOM 1927 N N . ALA A 1 254 ? -22.247 15.992 8.333 1.00 92.12 254 ALA A N 1
ATOM 1928 C CA . ALA A 1 254 ? -21.356 16.949 8.988 1.00 92.12 254 ALA A CA 1
ATOM 1929 C C . ALA A 1 254 ? -19.884 16.558 8.801 1.00 92.12 254 ALA A C 1
ATOM 1931 O O . ALA A 1 254 ? -19.567 15.391 8.577 1.00 92.12 254 ALA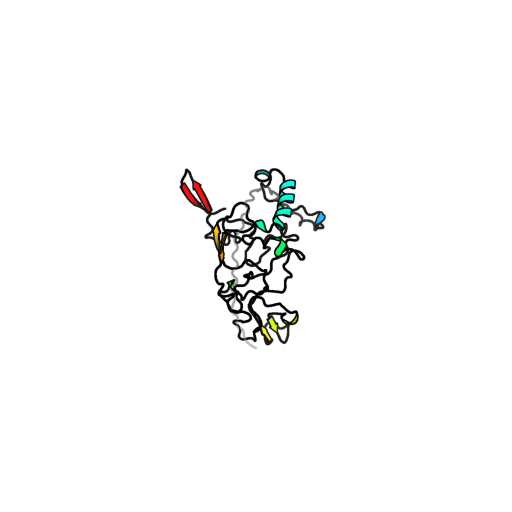 A O 1
ATOM 1932 N N . GLN A 1 255 ? -18.975 17.528 8.892 1.00 89.88 255 GLN A N 1
ATOM 1933 C CA . GLN A 1 255 ? -17.537 17.257 8.971 1.00 89.88 255 GLN A CA 1
ATOM 1934 C C . GLN A 1 255 ? -17.121 17.051 10.427 1.00 89.88 255 GLN A C 1
ATOM 1936 O O . GLN A 1 255 ? -17.662 17.696 11.325 1.00 89.88 255 GLN A O 1
ATOM 1941 N N . ILE A 1 256 ? -16.143 16.173 10.650 1.00 82.94 256 ILE A N 1
ATOM 1942 C CA . ILE A 1 256 ? -15.416 16.134 11.920 1.00 82.94 256 ILE A CA 1
ATOM 1943 C C . ILE A 1 256 ? -14.440 17.316 11.914 1.00 82.94 256 ILE A C 1
ATOM 1945 O O . ILE A 1 256 ? -13.679 17.466 10.957 1.00 82.94 256 ILE A O 1
ATOM 1949 N N . ALA A 1 257 ? -14.535 18.169 12.934 1.00 61.00 257 ALA A N 1
ATOM 1950 C CA . ALA A 1 257 ? -13.667 19.329 13.135 1.00 61.00 257 ALA A CA 1
ATOM 1951 C C . ALA A 1 257 ? -12.303 18.929 13.712 1.00 61.00 257 ALA A C 1
ATOM 1953 O O . ALA A 1 257 ? -12.278 18.018 14.572 1.00 61.00 257 ALA A O 1
#

pLDDT: mean 84.88, std 18.49, range [30.81, 98.25]

Secondary structure (DSSP, 8-state):
-----------------------------------PPPP---GGGSPPP--TTHHHH-S-HHHHHHHHHHHTT-GGGSTTSS--HHHHS-BTTB----BS-EE--GGGT--STT--SS-S---TT--TT-B--GGG--SSEESSTT-SSSS-EEE----EE--B-PPPEEEEE--TT-SS-EEEE---SSSEETTEEPPPB-SSPPPP-TTGGG-S-S-TTS-S-SS--SSSTTGGG-TT--EEEEETTEEEEE---